Protein AF-A0A381ZYX6-F1 (afdb_monomer)

Mean predicted aligned error: 3.46 Å

InterPro domains:
  IPR002195 Dihydroorotase, conserved site [PS00482] (9-17)
  IPR002195 Dihydroorotase, conserved site [PS00483] (242-253)
  IPR004721 Dihydroorotase homodimeric type [PTHR43137] (2-274)
  IPR032466 Metal-dependent hydrolase [SSF51556] (2-274)

Structure (mmCIF, N/CA/C/O backbone):
data_AF-A0A381ZYX6-F1
#
_entry.id   AF-A0A381ZYX6-F1
#
loop_
_atom_site.group_PDB
_atom_site.id
_atom_site.type_symbol
_atom_site.label_atom_id
_atom_site.label_alt_id
_atom_site.label_comp_id
_atom_site.label_asym_id
_atom_site.label_entity_id
_atom_site.label_seq_id
_atom_site.pdbx_PDB_ins_code
_atom_site.Cartn_x
_atom_site.Cartn_y
_atom_site.Cartn_z
_atom_site.occupancy
_atom_site.B_iso_or_equiv
_atom_site.auth_seq_id
_atom_site.auth_comp_id
_atom_site.auth_asym_id
_atom_site.auth_atom_id
_atom_site.pdbx_PDB_model_num
ATOM 1 N N . MET A 1 1 ? -11.573 16.124 -24.862 1.00 84.81 1 MET A N 1
ATOM 2 C CA . MET A 1 1 ? -11.512 16.522 -23.442 1.00 84.81 1 MET A CA 1
ATOM 3 C C . MET A 1 1 ? -12.181 15.409 -22.657 1.00 84.81 1 MET A C 1
ATOM 5 O O . MET A 1 1 ? -13.267 15.014 -23.062 1.00 84.81 1 MET A O 1
ATOM 9 N N . ILE A 1 2 ? -11.508 14.836 -21.658 1.00 91.31 2 ILE A N 1
ATOM 10 C CA . ILE A 1 2 ? -12.078 13.796 -20.789 1.00 91.31 2 ILE A CA 1
ATOM 11 C C . ILE A 1 2 ? -12.458 14.479 -19.476 1.00 91.31 2 ILE A C 1
ATOM 13 O O . ILE A 1 2 ? -11.623 15.158 -18.885 1.00 91.31 2 ILE A O 1
ATOM 17 N N . GLU A 1 3 ? -13.703 14.308 -19.044 1.00 94.31 3 GLU A N 1
ATOM 18 C CA . GLU A 1 3 ? -14.183 14.763 -17.740 1.00 94.31 3 GLU A CA 1
ATOM 19 C C . GLU A 1 3 ? -14.348 13.551 -16.823 1.00 94.31 3 GLU A C 1
ATOM 21 O O . GLU A 1 3 ? -14.937 12.542 -17.214 1.00 94.31 3 GLU A O 1
ATOM 26 N N . ILE A 1 4 ? -13.813 13.645 -15.606 1.00 94.38 4 ILE A N 1
ATOM 27 C CA . ILE A 1 4 ? -13.911 12.602 -14.584 1.00 94.38 4 ILE A CA 1
ATOM 28 C C . ILE A 1 4 ? -14.378 13.207 -13.264 1.00 94.38 4 ILE A C 1
ATOM 30 O O . ILE A 1 4 ? -14.140 14.382 -12.980 1.00 94.38 4 ILE A O 1
ATOM 34 N N . ILE A 1 5 ? -15.021 12.382 -12.439 1.00 94.75 5 ILE A N 1
ATOM 35 C CA . ILE A 1 5 ? -15.266 12.719 -11.035 1.00 94.75 5 ILE A CA 1
ATOM 36 C C . ILE A 1 5 ? -13.911 12.942 -10.357 1.00 94.75 5 ILE A C 1
ATOM 38 O O . ILE A 1 5 ? -12.948 12.237 -10.665 1.00 94.75 5 ILE A O 1
ATOM 42 N N . GLN A 1 6 ? -13.841 13.915 -9.442 1.00 94.50 6 GLN A N 1
ATOM 43 C CA . GLN A 1 6 ? -12.618 14.194 -8.697 1.00 94.50 6 GLN A CA 1
ATOM 44 C C . GLN A 1 6 ? -12.082 12.900 -8.052 1.00 94.50 6 GLN A C 1
ATOM 46 O O . GLN A 1 6 ? -12.826 12.249 -7.312 1.00 94.50 6 GLN A O 1
ATOM 51 N N . PRO A 1 7 ? -10.830 12.507 -8.342 1.00 95.69 7 PRO A N 1
ATOM 52 C CA . PRO A 1 7 ? -10.285 11.238 -7.887 1.00 95.69 7 PRO A CA 1
ATOM 53 C C . PRO A 1 7 ? -9.906 11.269 -6.404 1.00 95.69 7 PRO A C 1
ATOM 55 O O . PRO A 1 7 ? -9.818 12.320 -5.765 1.00 95.69 7 PRO A O 1
ATOM 58 N N . ASP A 1 8 ? -9.628 10.084 -5.879 1.00 97.62 8 ASP A N 1
ATOM 59 C CA . ASP A 1 8 ? -8.923 9.863 -4.624 1.00 97.62 8 ASP A CA 1
ATOM 60 C C . ASP A 1 8 ? -7.690 9.008 -4.916 1.00 97.62 8 ASP A C 1
ATOM 62 O O . ASP A 1 8 ? -7.720 8.191 -5.839 1.00 97.62 8 ASP A O 1
ATOM 66 N N . ASP A 1 9 ? -6.644 9.147 -4.103 1.00 97.94 9 ASP A N 1
ATOM 67 C CA . ASP A 1 9 ? -5.447 8.307 -4.198 1.00 97.94 9 ASP A CA 1
ATOM 68 C C . ASP A 1 9 ? -5.317 7.390 -2.984 1.00 97.94 9 ASP A C 1
ATOM 70 O O . ASP A 1 9 ? -5.020 7.822 -1.866 1.00 97.94 9 ASP A O 1
ATOM 74 N N . TRP A 1 10 ? -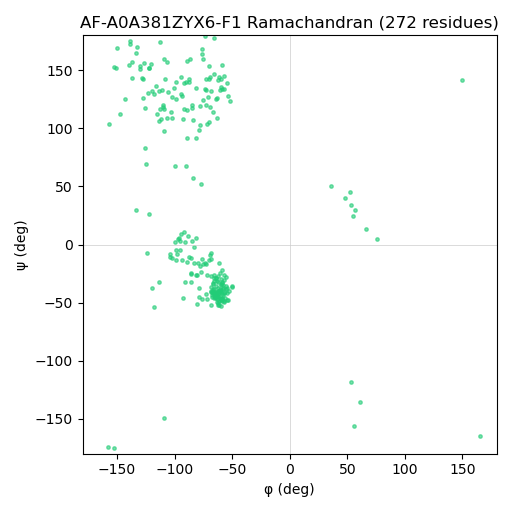5.550 6.099 -3.196 1.00 98.62 10 TRP A N 1
ATOM 75 C CA . TRP A 1 10 ? -5.630 5.124 -2.116 1.00 98.62 10 TRP A CA 1
ATOM 76 C C . TRP A 1 10 ? -4.255 4.632 -1.626 1.00 98.62 10 TRP A C 1
ATOM 78 O O . TRP A 1 10 ? -4.216 3.772 -0.750 1.00 98.62 10 TRP A O 1
ATOM 88 N N . HIS A 1 11 ? -3.136 5.187 -2.122 1.00 98.81 11 HIS A N 1
ATOM 89 C CA . HIS A 1 11 ? -1.793 4.867 -1.621 1.00 98.81 11 HIS A CA 1
ATOM 90 C C . HIS A 1 11 ? -0.770 5.977 -1.905 1.00 98.81 11 HIS A C 1
ATOM 92 O O . HIS A 1 11 ? -0.251 6.058 -3.015 1.00 98.81 11 HIS A O 1
ATOM 98 N N . ILE A 1 12 ? -0.398 6.784 -0.903 1.00 98.31 12 ILE A N 1
ATOM 99 C CA . ILE A 1 12 ? 0.666 7.798 -1.052 1.00 98.31 12 ILE A CA 1
ATOM 100 C C . ILE A 1 12 ? 1.620 7.860 0.140 1.00 98.31 12 ILE A C 1
ATOM 102 O O . ILE A 1 12 ? 1.244 7.564 1.276 1.00 98.31 12 ILE A O 1
ATOM 106 N N . HIS A 1 13 ? 2.832 8.366 -0.093 1.00 98.44 13 HIS A N 1
ATOM 107 C CA . HIS A 1 13 ? 3.787 8.712 0.957 1.00 98.44 13 HIS A CA 1
ATOM 108 C C . HIS A 1 13 ? 4.061 10.217 0.971 1.00 98.44 13 HIS A C 1
ATOM 110 O O . HIS A 1 13 ? 4.714 10.757 0.081 1.00 98.44 13 HIS A O 1
ATOM 116 N N . LEU A 1 14 ? 3.621 10.903 2.028 1.00 97.12 14 LEU A N 1
ATOM 117 C CA . LEU A 1 14 ? 3.841 12.346 2.166 1.00 97.12 14 LEU A CA 1
ATOM 118 C C . LEU A 1 14 ? 5.104 12.718 2.958 1.00 97.12 14 LEU A C 1
ATOM 120 O O . LEU A 1 14 ? 5.536 13.865 2.897 1.00 97.12 14 LEU A O 1
ATOM 124 N N . ARG A 1 15 ? 5.734 11.766 3.663 1.00 97.38 15 ARG A N 1
ATOM 125 C CA . ARG A 1 15 ? 6.924 12.005 4.510 1.00 97.38 15 ARG A CA 1
ATOM 126 C C . ARG A 1 15 ? 6.661 13.094 5.570 1.00 97.38 15 ARG A C 1
ATOM 128 O O . ARG A 1 15 ? 5.520 13.306 5.974 1.00 97.38 15 ARG A O 1
ATOM 135 N N . GLN A 1 16 ? 7.707 13.755 6.065 1.00 96.06 16 GLN A N 1
ATOM 136 C CA . GLN A 1 16 ? 7.640 14.801 7.093 1.00 96.06 16 GLN A CA 1
ATOM 137 C C . GLN A 1 16 ? 8.467 16.032 6.691 1.00 96.06 16 GLN A C 1
ATOM 139 O O . GLN A 1 16 ? 9.227 16.000 5.720 1.00 96.06 16 GLN A O 1
ATOM 144 N N . GLY A 1 17 ? 8.310 17.126 7.443 1.00 95.62 17 GLY A N 1
ATOM 145 C CA . GLY A 1 17 ? 9.128 18.333 7.306 1.00 95.62 17 GLY A CA 1
ATOM 146 C C . GLY A 1 17 ? 9.023 18.998 5.931 1.00 95.62 17 GLY A C 1
ATOM 147 O O . GLY A 1 17 ? 7.934 19.160 5.381 1.00 95.62 17 GLY A O 1
ATOM 148 N N . GLU A 1 18 ? 10.165 19.394 5.370 1.00 94.25 18 GLU A N 1
ATOM 149 C CA . GLU A 1 18 ? 10.222 20.103 4.083 1.00 94.25 18 GLU A CA 1
ATOM 150 C C . GLU A 1 18 ? 9.761 19.245 2.895 1.00 94.25 18 GLU A C 1
ATOM 152 O O . GLU A 1 18 ? 9.152 19.769 1.958 1.00 94.25 18 GLU A O 1
ATOM 157 N N . ILE A 1 19 ? 9.971 17.920 2.948 1.00 96.25 19 ILE A N 1
ATOM 158 C CA . ILE A 1 19 ? 9.434 17.020 1.919 1.00 96.25 19 ILE A CA 1
ATOM 159 C C . ILE A 1 19 ? 7.908 17.081 1.950 1.00 96.25 19 ILE A C 1
ATOM 161 O O . ILE A 1 19 ? 7.308 17.338 0.911 1.00 96.25 19 ILE A O 1
ATOM 165 N N . LEU A 1 20 ? 7.289 16.940 3.130 1.00 96.56 20 LEU A N 1
ATOM 166 C CA . LEU A 1 20 ? 5.833 17.028 3.292 1.00 96.56 20 LEU A CA 1
ATOM 167 C C . LEU A 1 20 ? 5.273 18.325 2.704 1.00 96.56 20 LEU A C 1
ATOM 169 O O . LEU A 1 20 ? 4.325 18.271 1.924 1.00 96.56 20 LEU A O 1
ATOM 173 N N . LYS A 1 21 ? 5.878 19.479 3.012 1.00 93.69 21 LYS A N 1
ATOM 174 C CA . LYS A 1 21 ? 5.441 20.783 2.476 1.00 93.69 21 LYS A CA 1
ATOM 175 C C . LYS A 1 21 ? 5.452 20.837 0.948 1.00 93.69 21 LYS A C 1
ATOM 177 O O . LYS A 1 21 ? 4.585 21.473 0.360 1.00 93.69 21 LYS A O 1
ATOM 182 N N . THR A 1 22 ? 6.411 20.162 0.320 1.00 92.62 22 THR A N 1
ATOM 183 C CA . THR A 1 22 ? 6.561 20.142 -1.139 1.00 92.62 22 THR A CA 1
ATOM 184 C C . THR A 1 22 ? 5.596 19.148 -1.790 1.00 92.62 22 THR A C 1
ATOM 186 O O . THR A 1 22 ? 4.864 19.485 -2.716 1.00 92.62 22 THR A O 1
ATOM 189 N N . VAL A 1 23 ? 5.566 17.905 -1.309 1.00 94.12 23 VAL A N 1
ATOM 190 C CA . VAL A 1 23 ? 4.903 16.788 -2.010 1.00 94.12 23 VAL A CA 1
ATOM 191 C C . VAL A 1 23 ? 3.392 16.747 -1.783 1.00 94.12 23 VAL A C 1
ATOM 193 O O . VAL A 1 23 ? 2.642 16.272 -2.640 1.00 94.12 23 VAL A O 1
ATOM 196 N N . SER A 1 24 ? 2.934 17.288 -0.653 1.00 93.12 24 SER A N 1
ATOM 197 C CA . SER A 1 24 ? 1.513 17.430 -0.314 1.00 93.12 24 SER A CA 1
ATOM 198 C C . SER A 1 24 ? 0.742 18.226 -1.366 1.00 93.12 24 SER A C 1
ATOM 200 O O . SER A 1 24 ? -0.336 17.797 -1.774 1.00 93.12 24 SER A O 1
ATOM 202 N N . GLN A 1 25 ? 1.328 19.315 -1.876 1.00 91.31 25 GLN A N 1
ATOM 203 C CA . GLN A 1 25 ? 0.709 20.201 -2.865 1.00 91.31 25 GLN A CA 1
ATOM 204 C C . GLN A 1 25 ? 0.365 19.471 -4.165 1.00 91.31 25 GLN A C 1
ATOM 206 O O . GLN A 1 25 ? -0.708 19.681 -4.729 1.00 91.31 25 GLN A O 1
ATOM 211 N N . HIS A 1 26 ? 1.242 18.570 -4.616 1.00 93.50 26 HIS A N 1
ATOM 212 C CA . HIS A 1 26 ? 1.006 17.772 -5.818 1.00 93.50 26 HIS A CA 1
ATOM 213 C C . HIS A 1 26 ? -0.159 16.796 -5.636 1.00 93.50 26 HIS A C 1
ATOM 215 O O . HIS A 1 26 ? -0.983 16.653 -6.534 1.00 93.50 26 HIS A O 1
ATOM 221 N N . SER A 1 27 ? -0.267 16.177 -4.458 1.00 92.06 27 SER A N 1
ATOM 222 C CA . SER A 1 27 ? -1.340 15.220 -4.166 1.00 92.06 27 SER A CA 1
ATOM 223 C C . SER A 1 27 ? -2.693 15.916 -3.974 1.00 92.06 27 SER A C 1
ATOM 225 O O . SER A 1 27 ? -3.696 15.465 -4.527 1.00 92.06 27 SER A O 1
ATOM 227 N N . SER A 1 28 ? -2.732 17.043 -3.253 1.00 91.19 28 SER A N 1
ATOM 228 C CA . SER A 1 28 ? -3.970 17.789 -2.971 1.00 91.19 28 SER A CA 1
ATOM 229 C C . SER A 1 28 ? -4.494 18.619 -4.142 1.00 91.19 28 SER A C 1
ATOM 231 O O . SER A 1 28 ? -5.611 19.129 -4.076 1.00 91.19 28 SER A O 1
ATOM 233 N N . ARG A 1 29 ? -3.687 18.813 -5.196 1.00 90.00 29 ARG A N 1
ATOM 234 C CA . ARG A 1 29 ? -4.086 19.554 -6.405 1.00 90.00 29 ARG A CA 1
ATOM 235 C C . ARG A 1 29 ? -5.277 18.901 -7.105 1.00 90.00 29 ARG A C 1
ATOM 237 O O . ARG A 1 29 ? -6.121 19.602 -7.650 1.00 90.00 29 ARG A O 1
ATOM 244 N N . ILE A 1 30 ? -5.297 17.571 -7.123 1.00 89.31 30 ILE A N 1
ATOM 245 C CA . ILE A 1 30 ? -6.216 16.763 -7.934 1.00 89.31 30 ILE A CA 1
ATOM 246 C C . ILE A 1 30 ? -7.105 15.859 -7.081 1.00 89.31 30 ILE A C 1
ATOM 248 O O . ILE A 1 30 ? -8.285 15.714 -7.388 1.00 89.31 30 ILE A O 1
ATOM 252 N N . ASN A 1 31 ? -6.575 15.292 -5.994 1.00 93.69 31 ASN A N 1
ATOM 253 C CA . ASN A 1 31 ? -7.297 14.304 -5.205 1.00 93.69 31 ASN A CA 1
ATOM 254 C C . ASN A 1 31 ? -8.163 14.968 -4.135 1.00 93.69 31 ASN A C 1
ATOM 256 O O . ASN A 1 31 ? -7.744 15.937 -3.498 1.00 93.69 31 ASN A O 1
ATOM 260 N N . ASN A 1 32 ? -9.348 14.411 -3.896 1.00 95.12 32 ASN A N 1
ATOM 261 C CA . ASN A 1 32 ? -10.196 14.798 -2.774 1.00 95.12 32 ASN A CA 1
ATOM 262 C C . ASN A 1 32 ? -9.702 14.159 -1.463 1.00 95.12 32 ASN A C 1
ATOM 264 O O . ASN A 1 32 ? -9.570 14.829 -0.436 1.00 95.12 32 ASN A O 1
ATOM 268 N N . ARG A 1 33 ? -9.381 12.863 -1.497 1.00 97.00 33 ARG A N 1
ATOM 269 C CA . ARG A 1 33 ? -8.877 12.098 -0.350 1.00 97.00 33 ARG A CA 1
ATOM 270 C C . ARG A 1 33 ? -7.622 11.338 -0.734 1.00 97.00 33 ARG A C 1
ATOM 272 O O . ARG A 1 33 ? -7.477 10.898 -1.875 1.00 97.00 33 ARG A O 1
ATOM 279 N N . CYS A 1 34 ? -6.752 11.117 0.246 1.00 97.38 34 CYS A N 1
ATOM 280 C CA . CYS A 1 34 ? -5.654 10.172 0.083 1.00 97.38 34 CYS A CA 1
ATOM 281 C C . CYS A 1 34 ? -5.451 9.296 1.313 1.00 97.38 34 CYS A C 1
ATOM 283 O O . CYS A 1 34 ? -5.536 9.795 2.437 1.00 97.38 34 CYS A O 1
ATOM 285 N N . ILE A 1 35 ? -5.099 8.025 1.105 1.00 98.62 35 ILE A N 1
ATOM 286 C CA . ILE A 1 35 ? -4.545 7.184 2.174 1.00 98.62 35 ILE A CA 1
ATOM 287 C C . ILE A 1 35 ? -3.043 7.453 2.262 1.00 98.62 35 ILE A C 1
ATOM 289 O O . ILE A 1 35 ? -2.257 7.041 1.409 1.00 98.62 35 ILE A O 1
ATOM 293 N N . VAL A 1 36 ? -2.655 8.162 3.317 1.00 98.44 36 VAL A N 1
ATOM 294 C CA . VAL A 1 36 ? -1.280 8.544 3.621 1.00 98.44 36 VAL A CA 1
ATOM 295 C C . VAL A 1 36 ? -0.633 7.449 4.457 1.00 98.44 36 VAL A C 1
ATOM 297 O O . VAL A 1 36 ? -1.050 7.176 5.584 1.00 98.44 36 VAL A O 1
ATOM 300 N N . MET A 1 37 ? 0.391 6.818 3.895 1.00 98.50 37 MET A N 1
ATOM 301 C CA . MET A 1 37 ? 1.033 5.656 4.491 1.00 98.50 37 MET A CA 1
ATOM 302 C C . MET A 1 37 ? 1.823 5.999 5.769 1.00 98.50 37 MET A C 1
ATOM 304 O O . MET A 1 37 ? 2.444 7.062 5.843 1.00 98.50 37 MET A O 1
ATOM 308 N N . PRO A 1 38 ? 1.830 5.104 6.779 1.00 98.06 38 PRO A N 1
ATOM 309 C CA . PRO A 1 38 ? 2.255 5.431 8.141 1.00 98.06 38 PRO A CA 1
ATOM 310 C C . PRO A 1 38 ? 3.732 5.120 8.443 1.00 98.06 38 PRO A C 1
ATOM 312 O O . PRO A 1 38 ? 4.146 5.176 9.600 1.00 98.06 38 PRO A O 1
ATOM 315 N N . ASN A 1 39 ? 4.532 4.761 7.436 1.00 96.25 39 ASN A N 1
ATOM 316 C CA . ASN A 1 39 ? 5.950 4.391 7.553 1.00 96.25 39 ASN A CA 1
ATOM 317 C C . ASN A 1 39 ? 6.877 5.621 7.553 1.00 96.25 39 ASN A C 1
ATOM 319 O O . ASN A 1 39 ? 7.754 5.782 6.700 1.00 96.25 39 ASN A O 1
ATOM 323 N N . LEU A 1 40 ? 6.644 6.519 8.506 1.00 96.06 40 LEU A N 1
ATOM 324 C CA . LEU A 1 40 ? 7.559 7.616 8.816 1.00 96.06 40 LEU A CA 1
ATOM 325 C C . LEU A 1 40 ? 8.795 7.080 9.559 1.00 96.06 40 LEU A C 1
ATOM 327 O O . LEU A 1 40 ? 8.897 5.878 9.792 1.00 96.06 40 LEU A O 1
ATOM 331 N N . ASP A 1 41 ? 9.748 7.944 9.911 1.00 90.81 41 ASP A N 1
ATOM 332 C CA . ASP A 1 41 ? 10.937 7.517 10.673 1.00 90.81 41 ASP A CA 1
ATOM 333 C C . ASP A 1 41 ? 10.542 6.962 12.050 1.00 90.81 41 ASP A C 1
ATOM 335 O O . ASP A 1 41 ? 11.082 5.959 12.509 1.00 90.81 41 ASP A O 1
ATOM 339 N N . ILE A 1 42 ? 9.526 7.576 12.665 1.00 93.31 42 ILE A N 1
ATOM 340 C CA . ILE A 1 42 ? 8.762 6.983 13.762 1.00 93.31 42 ILE A CA 1
ATOM 341 C C . ILE A 1 42 ? 7.442 6.485 13.163 1.00 93.31 42 ILE A C 1
ATOM 343 O O . ILE A 1 42 ? 6.610 7.319 12.788 1.00 93.31 42 ILE A O 1
ATOM 347 N N . PRO A 1 43 ? 7.226 5.164 13.041 1.00 95.88 43 PRO A N 1
ATOM 348 C CA . PRO A 1 43 ? 6.008 4.636 12.442 1.00 95.88 43 PRO A CA 1
ATOM 349 C C . PRO A 1 43 ? 4.772 5.055 13.244 1.00 95.88 43 PRO A C 1
ATOM 351 O O . PRO A 1 43 ? 4.795 5.116 14.475 1.00 95.88 43 PRO A O 1
ATOM 354 N N . ILE A 1 44 ? 3.667 5.325 12.550 1.00 98.38 44 ILE A N 1
ATOM 355 C CA . ILE A 1 44 ? 2.425 5.767 13.196 1.00 98.38 44 ILE A CA 1
ATOM 356 C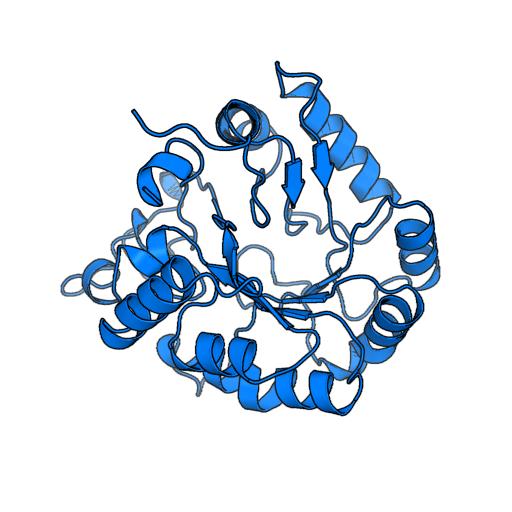 C . ILE A 1 44 ? 1.680 4.557 13.751 1.00 98.38 44 ILE A C 1
ATOM 358 O O . ILE A 1 44 ? 0.869 3.937 13.063 1.00 98.38 44 ILE A O 1
ATOM 362 N N . THR A 1 45 ? 1.954 4.233 15.009 1.00 98.19 45 THR A N 1
ATOM 363 C CA . THR A 1 45 ? 1.386 3.071 15.708 1.00 98.19 45 THR A CA 1
ATOM 364 C C . THR A 1 45 ? 0.276 3.433 16.695 1.00 98.19 45 THR A C 1
ATOM 366 O O . THR A 1 45 ? -0.426 2.538 17.151 1.00 98.19 45 THR A O 1
ATOM 369 N N . THR A 1 46 ? 0.073 4.720 17.009 1.00 98.62 46 THR A N 1
ATOM 370 C CA . THR A 1 46 ? -0.944 5.170 17.977 1.00 98.62 46 THR A CA 1
ATOM 371 C C . THR A 1 46 ? -1.880 6.236 17.421 1.00 98.62 46 THR A C 1
ATOM 373 O O . THR A 1 46 ? -1.523 6.990 16.505 1.00 98.62 46 THR A O 1
ATOM 376 N N . GLY A 1 47 ? -3.077 6.339 18.002 1.00 98.56 47 GLY A N 1
ATOM 377 C CA . GLY A 1 47 ? -4.050 7.371 17.636 1.00 98.56 47 GLY A CA 1
ATOM 378 C C . GLY A 1 47 ? -3.532 8.798 17.848 1.00 98.56 47 GLY A C 1
ATOM 379 O O . GLY A 1 47 ? -3.837 9.702 17.065 1.00 98.56 47 GLY A O 1
ATOM 380 N N . GLU A 1 48 ? -2.702 9.009 18.872 1.00 98.50 48 GLU A N 1
ATOM 381 C CA . GLU A 1 48 ? -2.052 10.297 19.130 1.00 98.50 48 GLU A CA 1
ATOM 382 C C . GLU A 1 48 ? -1.117 10.699 17.981 1.00 98.50 48 GLU A C 1
ATOM 384 O O . GLU A 1 48 ? -1.275 11.786 17.419 1.00 98.50 48 GLU A O 1
ATOM 389 N N . LEU A 1 49 ? -0.203 9.806 17.577 1.00 98.56 49 LEU A N 1
ATOM 390 C CA . LEU A 1 49 ? 0.723 10.050 16.466 1.00 98.56 49 LEU A CA 1
ATOM 391 C C . LEU A 1 49 ? -0.032 10.317 15.159 1.00 98.56 49 LEU A C 1
ATOM 393 O O . LEU A 1 49 ? 0.335 11.209 14.392 1.00 98.56 49 LEU A O 1
ATOM 397 N N . ALA A 1 50 ? -1.126 9.591 14.919 1.00 98.56 50 ALA A N 1
ATOM 398 C CA . ALA A 1 50 ? -1.959 9.792 13.740 1.00 98.56 50 ALA A CA 1
ATOM 399 C C . ALA A 1 50 ? -2.591 11.190 13.720 1.00 98.56 50 ALA A C 1
ATOM 401 O O . ALA A 1 50 ? -2.562 11.865 12.691 1.00 98.56 50 ALA A O 1
ATOM 402 N N . ASN A 1 51 ? -3.131 11.658 14.847 1.00 98.25 51 ASN A N 1
ATOM 403 C CA . ASN A 1 51 ? -3.723 12.993 14.945 1.00 98.25 51 ASN A CA 1
ATOM 404 C C . ASN A 1 51 ? -2.678 14.103 14.803 1.00 98.25 51 ASN A C 1
ATOM 406 O O . ASN A 1 51 ? -2.926 15.082 14.095 1.00 98.25 51 ASN A O 1
ATOM 410 N N . GLN A 1 52 ? -1.506 13.938 15.420 1.00 98.00 52 GLN A N 1
ATOM 411 C CA . GLN A 1 52 ? -0.383 14.858 15.238 1.00 98.00 52 GLN A CA 1
ATOM 412 C C . GLN A 1 52 ? -0.008 14.952 13.755 1.00 98.00 52 GLN A C 1
ATOM 414 O O . GLN A 1 52 ? 0.047 16.053 13.205 1.00 98.00 52 GLN A O 1
ATOM 419 N N . TYR A 1 53 ? 0.140 13.814 13.071 1.00 97.81 53 TYR A N 1
ATOM 420 C CA . TYR A 1 53 ? 0.487 13.814 11.654 1.00 97.81 53 TYR A CA 1
ATOM 421 C C . TYR A 1 53 ? -0.618 14.413 10.775 1.00 97.81 53 TYR A C 1
ATOM 423 O O . TYR A 1 53 ? -0.317 15.259 9.937 1.00 97.81 53 TYR A O 1
ATOM 431 N N . LYS A 1 54 ? -1.904 14.093 11.003 1.00 96.19 54 LYS A N 1
ATOM 432 C CA . LYS A 1 54 ? -3.028 14.751 10.295 1.00 96.19 54 LYS A CA 1
ATOM 433 C C . LYS A 1 54 ? -2.974 16.270 10.437 1.00 96.19 54 LYS A C 1
ATOM 435 O O . LYS A 1 54 ? -3.232 16.974 9.462 1.00 96.19 54 LYS A O 1
ATOM 440 N N . ASN A 1 55 ? -2.651 16.776 11.626 1.00 94.88 55 ASN A N 1
ATOM 441 C CA . ASN A 1 55 ? -2.546 18.212 11.872 1.00 94.88 55 ASN A CA 1
ATOM 442 C C . ASN A 1 55 ? -1.362 18.837 11.128 1.00 94.88 55 ASN A C 1
ATOM 444 O O . ASN A 1 55 ? -1.527 19.908 10.550 1.00 94.88 55 ASN A O 1
ATOM 448 N N . GLU A 1 56 ? -0.205 18.175 11.085 1.00 95.56 56 GLU A N 1
ATOM 449 C CA . GLU A 1 56 ? 0.939 18.644 10.293 1.00 95.56 56 GLU A CA 1
ATOM 450 C C . GLU A 1 56 ? 0.629 18.657 8.797 1.00 95.56 56 GLU A C 1
ATOM 452 O O . GLU A 1 56 ? 0.860 19.661 8.129 1.00 95.56 56 GLU A O 1
ATOM 457 N N . ILE A 1 57 ? 0.025 17.587 8.280 1.00 95.06 57 ILE A N 1
ATOM 458 C CA . ILE A 1 57 ? -0.371 17.496 6.876 1.00 95.06 57 ILE A CA 1
ATOM 459 C C . ILE A 1 57 ? -1.353 18.631 6.527 1.00 95.06 57 ILE A C 1
ATOM 461 O O . ILE A 1 57 ? -1.137 19.357 5.556 1.00 95.06 57 ILE A O 1
ATOM 465 N N . LYS A 1 58 ? -2.375 18.879 7.359 1.00 91.19 58 LYS A N 1
ATOM 466 C CA . LYS A 1 58 ? -3.355 19.963 7.148 1.00 91.19 58 LYS A CA 1
ATOM 467 C C . LYS A 1 58 ? -2.732 21.357 7.043 1.00 91.19 58 LYS A C 1
ATOM 469 O O . LYS A 1 58 ? -3.261 22.184 6.311 1.00 91.19 58 LYS A O 1
ATOM 474 N N . LYS A 1 59 ? -1.609 21.618 7.719 1.00 92.50 59 LYS A N 1
ATOM 475 C CA . LYS A 1 59 ? -0.896 22.907 7.635 1.00 92.50 59 LYS A CA 1
ATOM 476 C C . LYS A 1 59 ? -0.222 23.138 6.278 1.00 92.50 59 LYS A C 1
ATOM 478 O O . LYS A 1 59 ? 0.220 24.252 6.015 1.00 92.50 59 LYS A O 1
ATOM 483 N N . THR A 1 60 ? -0.097 22.105 5.443 1.00 91.25 60 THR A N 1
ATOM 484 C CA . THR A 1 60 ? 0.650 22.174 4.176 1.00 91.25 60 THR A CA 1
ATOM 485 C C . THR A 1 60 ? -0.213 22.398 2.939 1.00 91.25 60 THR A C 1
ATOM 487 O O . THR A 1 60 ? 0.320 22.757 1.889 1.00 91.25 60 THR A O 1
ATOM 490 N N . PHE A 1 61 ? -1.536 22.251 3.044 1.00 82.00 61 PHE A N 1
ATOM 491 C CA . PHE A 1 61 ? -2.427 22.413 1.898 1.00 82.00 61 PHE A CA 1
ATOM 492 C C . PHE A 1 61 ? -3.004 23.815 1.802 1.00 82.00 61 PHE A C 1
ATOM 494 O O . PHE A 1 61 ? -3.375 24.432 2.794 1.00 82.00 61 PHE A O 1
ATOM 501 N N . GLN A 1 62 ? -3.164 24.272 0.566 1.00 70.38 62 GLN A N 1
ATOM 502 C CA . GLN A 1 62 ? -3.954 25.462 0.253 1.00 70.38 62 GLN A CA 1
ATOM 503 C C . GLN A 1 62 ? -5.445 25.126 0.095 1.00 70.38 62 GLN A C 1
ATOM 505 O O . GLN A 1 62 ? -6.301 25.984 0.293 1.00 70.38 62 GLN A O 1
ATOM 510 N N . ASN A 1 63 ? -5.760 23.872 -0.257 1.00 71.12 63 ASN A N 1
ATOM 511 C CA . ASN A 1 63 ? -7.127 23.402 -0.426 1.00 71.12 63 ASN A CA 1
ATOM 512 C C . ASN A 1 63 ? -7.661 22.780 0.874 1.00 71.12 63 ASN A C 1
ATOM 514 O O . ASN A 1 63 ? -7.295 21.663 1.238 1.00 71.12 63 ASN A O 1
ATOM 518 N N . ASN A 1 64 ? -8.576 23.488 1.536 1.00 70.94 64 ASN A N 1
ATOM 519 C CA . ASN A 1 64 ? -9.184 23.054 2.796 1.00 70.94 64 ASN A CA 1
ATOM 520 C C . ASN A 1 64 ? -10.121 21.838 2.660 1.00 70.94 64 ASN A C 1
ATOM 522 O O . ASN A 1 64 ? -10.554 21.310 3.683 1.00 70.94 64 ASN A O 1
ATOM 526 N N . SER A 1 65 ? -10.453 21.390 1.440 1.00 80.38 65 SER A N 1
ATOM 527 C CA . SER A 1 65 ? -11.311 20.214 1.231 1.00 80.38 65 SER A CA 1
ATOM 528 C C . SER A 1 65 ? -10.556 18.882 1.244 1.00 80.38 65 SER A C 1
ATOM 530 O O . SER A 1 65 ? -11.199 17.839 1.296 1.00 80.38 65 SER A O 1
ATOM 532 N N . PHE A 1 66 ? -9.219 18.893 1.192 1.00 89.38 66 PHE A N 1
ATOM 533 C CA . PHE A 1 66 ? -8.419 17.669 1.134 1.00 89.38 66 PHE A CA 1
ATOM 534 C C . PHE A 1 66 ? -8.495 16.863 2.440 1.00 89.38 66 PHE A C 1
ATOM 536 O O . PHE A 1 66 ? -8.269 17.399 3.530 1.00 89.38 66 PHE A O 1
ATOM 543 N N . ILE A 1 67 ? -8.743 15.554 2.338 1.00 94.12 67 ILE A N 1
ATOM 544 C CA . ILE A 1 67 ? -8.886 14.667 3.502 1.00 94.12 67 ILE A CA 1
ATOM 545 C C . ILE A 1 67 ? -7.737 13.642 3.552 1.00 94.12 67 ILE A C 1
ATOM 547 O O . ILE A 1 67 ? -7.753 12.664 2.797 1.00 94.12 67 ILE A O 1
ATOM 551 N N . PRO A 1 68 ? -6.764 13.796 4.476 1.00 95.88 68 PRO A N 1
ATOM 552 C CA . PRO A 1 68 ? -5.766 12.767 4.740 1.00 95.88 68 PRO A CA 1
ATOM 553 C C . PRO A 1 68 ? -6.359 11.644 5.602 1.00 95.88 68 PRO A C 1
ATOM 555 O O . PRO A 1 68 ? -6.763 11.849 6.753 1.00 95.88 68 PRO A O 1
ATOM 558 N N . LEU A 1 69 ? -6.371 10.436 5.051 1.00 98.25 69 LEU A N 1
ATOM 559 C CA . LEU A 1 69 ? -6.743 9.196 5.723 1.00 98.25 69 LEU A CA 1
ATOM 560 C C . LEU A 1 69 ? -5.465 8.459 6.122 1.00 98.25 69 LEU A C 1
ATOM 562 O O . LEU A 1 69 ? -4.544 8.364 5.323 1.00 98.25 69 LEU A O 1
ATOM 566 N N . ILE A 1 70 ? -5.380 7.948 7.348 1.00 98.56 70 ILE A N 1
ATOM 567 C CA . ILE A 1 70 ? -4.154 7.314 7.854 1.00 98.56 70 ILE A CA 1
ATOM 568 C C . ILE A 1 70 ? -4.513 5.930 8.395 1.00 98.56 70 ILE A C 1
ATOM 570 O O . ILE A 1 70 ? -5.420 5.838 9.226 1.00 98.56 70 ILE A O 1
ATOM 574 N N . PRO A 1 71 ? -3.859 4.851 7.945 1.00 98.75 71 PRO A N 1
ATOM 575 C CA . PRO A 1 71 ? -3.947 3.546 8.582 1.00 98.75 71 PRO A CA 1
ATOM 576 C C . PRO A 1 71 ? -2.909 3.434 9.711 1.00 98.75 71 PRO A C 1
ATOM 578 O O . PRO A 1 71 ? -1.910 4.150 9.728 1.00 98.75 71 PRO A O 1
ATOM 581 N N . CYS A 1 72 ? -3.115 2.515 10.646 1.00 98.75 72 CYS A N 1
ATOM 582 C CA . CYS A 1 72 ? -2.118 2.202 11.669 1.00 98.75 72 CYS A CA 1
ATOM 583 C C . CYS A 1 72 ? -0.956 1.411 11.053 1.00 98.75 72 CYS A C 1
ATOM 585 O O . CYS A 1 72 ? -1.201 0.449 10.326 1.00 98.75 72 CYS A O 1
ATOM 587 N N . TYR A 1 73 ? 0.293 1.767 11.347 1.00 98.44 73 TYR A N 1
ATOM 588 C CA . TYR A 1 73 ? 1.440 0.910 11.050 1.00 98.44 73 TYR A CA 1
ATOM 589 C C . TYR A 1 73 ? 1.394 -0.313 11.976 1.00 98.44 73 TYR A C 1
ATOM 591 O O . TYR A 1 73 ? 1.484 -0.169 13.196 1.00 98.44 73 TYR A O 1
ATOM 599 N N . LEU A 1 74 ? 1.271 -1.517 11.417 1.00 97.81 74 LEU A N 1
ATOM 600 C CA . LEU A 1 74 ? 1.186 -2.737 12.221 1.00 97.81 74 LEU A CA 1
ATOM 601 C C . LEU A 1 74 ? 2.570 -3.223 12.665 1.00 97.81 74 LEU A C 1
ATOM 603 O O . LEU A 1 74 ? 3.493 -3.313 11.857 1.00 97.81 74 LEU A O 1
ATOM 607 N N . THR A 1 75 ? 2.687 -3.583 13.942 1.00 95.12 75 THR A N 1
ATOM 608 C CA . THR A 1 75 ? 3.905 -4.129 14.558 1.00 95.12 75 THR A CA 1
ATOM 609 C C . THR A 1 75 ? 3.572 -5.361 15.404 1.00 95.12 75 THR A C 1
ATOM 611 O O . THR A 1 75 ? 2.416 -5.582 15.768 1.00 95.12 75 THR A O 1
ATOM 614 N N . ASP A 1 76 ? 4.593 -6.143 15.766 1.00 90.75 76 ASP A N 1
ATOM 615 C CA . ASP A 1 76 ? 4.462 -7.307 16.657 1.00 90.75 76 ASP A CA 1
ATOM 616 C C . ASP A 1 76 ? 3.932 -6.957 18.065 1.00 90.75 76 ASP A C 1
ATOM 618 O O . ASP A 1 76 ? 3.404 -7.825 18.757 1.00 90.75 76 ASP A O 1
ATOM 622 N N . SER A 1 77 ? 4.118 -5.712 18.516 1.00 88.44 77 SER A N 1
ATOM 623 C CA . SER A 1 77 ? 3.867 -5.257 19.892 1.00 88.44 77 SER A CA 1
ATOM 624 C C . SER A 1 77 ? 2.855 -4.108 19.974 1.00 88.44 77 SER A C 1
ATOM 626 O O . SER A 1 77 ? 2.897 -3.298 20.903 1.00 88.44 77 SER A O 1
ATOM 628 N N . LEU A 1 78 ? 1.950 -4.017 18.995 1.00 94.75 78 LEU A N 1
ATOM 629 C CA . LEU A 1 78 ? 0.937 -2.967 18.928 1.00 94.75 78 LEU A CA 1
ATOM 630 C C . LEU A 1 78 ? 0.027 -2.974 20.169 1.00 94.75 78 LEU A C 1
ATOM 632 O O . LEU A 1 78 ? -0.464 -4.020 20.596 1.00 94.75 78 LEU A O 1
ATOM 636 N N . ASN A 1 79 ? -0.253 -1.793 20.727 1.00 97.50 79 ASN A N 1
ATOM 637 C CA . ASN A 1 79 ? -1.240 -1.657 21.794 1.00 97.50 79 ASN A CA 1
ATOM 638 C C . ASN A 1 79 ? -2.654 -1.852 21.221 1.00 97.50 79 ASN A C 1
ATOM 640 O O . ASN A 1 79 ? -3.210 -0.955 20.590 1.00 97.50 79 ASN A O 1
ATOM 644 N N . LEU A 1 80 ? -3.239 -3.026 21.468 1.00 98.38 80 LEU A N 1
ATOM 645 C CA . LEU A 1 80 ? -4.546 -3.406 20.927 1.00 98.38 80 LEU A CA 1
ATOM 646 C C . LEU A 1 80 ? -5.694 -2.516 21.424 1.00 98.38 80 LEU A C 1
ATOM 648 O O . LEU A 1 80 ? -6.645 -2.296 20.678 1.00 98.38 80 LEU A O 1
ATOM 652 N N . ILE A 1 81 ? -5.601 -1.986 22.650 1.00 98.56 81 ILE A N 1
ATOM 653 C CA . ILE A 1 81 ? -6.632 -1.107 23.221 1.00 98.56 81 ILE A CA 1
ATOM 654 C C . ILE A 1 81 ? -6.649 0.218 22.455 1.00 98.56 81 ILE A C 1
ATOM 656 O O . ILE A 1 81 ? -7.695 0.620 21.948 1.00 98.56 81 ILE A O 1
ATOM 660 N N . ASP A 1 82 ? -5.486 0.861 22.314 1.00 98.75 82 ASP A N 1
ATOM 661 C CA . ASP A 1 82 ? -5.373 2.113 21.553 1.00 98.75 82 ASP A CA 1
ATOM 662 C C . ASP A 1 82 ? -5.753 1.914 20.079 1.00 98.75 82 ASP A C 1
ATOM 664 O O . ASP A 1 82 ? -6.464 2.741 19.505 1.00 98.75 82 ASP A O 1
ATOM 668 N N . PHE A 1 83 ? -5.346 0.793 19.478 1.00 98.75 83 PHE A N 1
ATOM 669 C CA . PHE A 1 83 ? -5.686 0.455 18.100 1.00 98.75 83 PHE A CA 1
ATOM 670 C C . PHE A 1 83 ? -7.201 0.308 17.890 1.00 98.75 83 PHE A C 1
ATOM 672 O O . PHE A 1 83 ? -7.762 0.961 17.005 1.00 98.75 83 PHE A O 1
ATOM 679 N N . GLU A 1 84 ? -7.885 -0.498 18.712 1.00 98.81 84 GLU A N 1
ATOM 680 C CA . GLU A 1 84 ? -9.336 -0.701 18.608 1.00 98.81 84 GLU A CA 1
ATOM 681 C C . GLU A 1 84 ? -10.102 0.609 18.847 1.00 98.81 84 GLU A C 1
ATOM 683 O O . GLU A 1 84 ? -11.040 0.929 18.109 1.00 98.81 84 GLU A O 1
ATOM 688 N N . GLU A 1 85 ? -9.702 1.402 19.844 1.00 98.75 85 GLU A N 1
ATOM 689 C CA . GLU A 1 85 ? -10.313 2.707 20.099 1.00 98.75 85 GLU A CA 1
ATOM 690 C C . GLU A 1 85 ? -10.101 3.689 18.946 1.00 98.75 85 GLU A C 1
ATOM 692 O O . GLU A 1 85 ? -11.032 4.400 18.558 1.00 98.75 85 GLU A O 1
ATOM 697 N N . SER A 1 86 ? -8.896 3.726 18.383 1.00 98.81 86 SER A N 1
ATOM 698 C CA . SER A 1 86 ? -8.550 4.618 17.278 1.00 98.81 86 SER A CA 1
ATOM 699 C C . SER A 1 86 ? -9.297 4.265 15.993 1.00 98.81 86 SER A C 1
ATOM 701 O O . SER A 1 86 ? -9.677 5.171 15.250 1.00 98.81 86 SER A O 1
ATOM 703 N N . LEU A 1 87 ? -9.576 2.981 15.745 1.00 98.75 87 LEU A N 1
ATOM 704 C CA . LEU A 1 87 ? -10.455 2.549 14.652 1.00 98.75 87 LEU A CA 1
ATOM 705 C C . LEU A 1 87 ? -11.911 2.970 14.890 1.00 98.75 87 LEU A C 1
ATOM 707 O O . LEU A 1 87 ? -12.543 3.506 13.984 1.00 98.75 87 LEU A O 1
ATOM 711 N N . LYS A 1 88 ? -12.443 2.774 16.106 1.00 98.62 88 LYS A N 1
ATOM 712 C CA . LYS A 1 88 ? -13.822 3.175 16.465 1.00 98.62 88 LYS A CA 1
ATOM 713 C C . LYS A 1 88 ? -14.042 4.687 16.377 1.00 98.62 88 LYS A C 1
ATOM 715 O O . LYS A 1 88 ? -15.145 5.127 16.071 1.00 98.62 88 LYS A O 1
ATOM 720 N N . LYS A 1 89 ? -13.003 5.477 16.657 1.00 98.50 89 LYS A N 1
ATOM 721 C CA . LYS A 1 89 ? -13.007 6.947 16.562 1.00 98.50 89 LYS A CA 1
ATOM 722 C C . LYS A 1 89 ? -12.704 7.460 15.143 1.00 98.50 89 LYS A C 1
ATOM 724 O O . LYS A 1 89 ? -12.581 8.669 14.968 1.00 98.50 89 LYS A O 1
ATOM 729 N N . GLU A 1 90 ? -12.541 6.575 14.151 1.00 98.06 90 GLU A N 1
ATOM 730 C CA . GLU A 1 90 ? -12.139 6.909 12.769 1.00 98.06 90 GLU A CA 1
ATOM 731 C C . GLU A 1 90 ? -10.819 7.711 12.684 1.00 98.06 90 GLU A C 1
ATOM 733 O O . GLU A 1 90 ? -10.545 8.448 11.728 1.00 98.06 90 GLU A O 1
ATOM 738 N N . ILE A 1 91 ? -9.960 7.574 13.700 1.00 98.44 91 ILE A N 1
ATOM 739 C CA . ILE A 1 91 ? -8.601 8.119 13.676 1.00 98.44 91 ILE A CA 1
ATOM 740 C C . ILE A 1 91 ? -7.766 7.286 12.704 1.00 98.44 91 ILE A C 1
ATOM 742 O O . ILE A 1 91 ? -7.116 7.856 11.823 1.00 98.44 91 ILE A O 1
ATOM 746 N N . PHE A 1 92 ? -7.856 5.959 12.808 1.00 98.75 92 PHE A N 1
ATOM 747 C CA . PHE A 1 92 ? -7.335 5.036 11.808 1.00 98.75 92 PHE A CA 1
ATOM 748 C C . PHE A 1 92 ? -8.440 4.554 10.868 1.00 98.75 92 PHE A C 1
ATOM 750 O O . PHE A 1 92 ? -9.538 4.229 11.311 1.00 98.75 92 PHE A O 1
ATOM 757 N N . ILE A 1 93 ? -8.125 4.449 9.575 1.00 98.31 93 ILE A N 1
ATOM 758 C CA . ILE A 1 93 ? -9.034 3.866 8.566 1.00 98.31 93 ILE A CA 1
ATOM 759 C C . ILE A 1 93 ? -8.894 2.344 8.423 1.00 98.31 93 ILE A C 1
ATOM 761 O O . ILE A 1 93 ? -9.703 1.697 7.762 1.00 98.31 93 ILE A O 1
ATOM 765 N N . GLY A 1 94 ? -7.860 1.771 9.037 1.00 98.62 94 GLY A N 1
ATOM 766 C CA . GLY A 1 94 ? -7.480 0.368 8.927 1.00 98.62 94 GLY A CA 1
ATOM 767 C C . GLY A 1 94 ? -6.065 0.144 9.458 1.00 98.62 94 GLY A C 1
ATOM 768 O O . GLY A 1 94 ? -5.503 1.018 10.124 1.00 98.62 94 GLY A O 1
ATOM 769 N N . GLY A 1 95 ? -5.481 -1.007 9.141 1.00 98.69 95 GLY A N 1
ATOM 770 C CA . GLY A 1 95 ? -4.088 -1.336 9.457 1.00 98.69 95 GLY A CA 1
ATOM 771 C C . GLY A 1 95 ? -3.264 -1.527 8.187 1.00 98.69 95 GLY A C 1
ATOM 772 O O . GLY A 1 95 ? -3.729 -2.184 7.262 1.00 98.69 95 GLY A O 1
ATOM 773 N N . LYS A 1 96 ? -2.049 -0.978 8.133 1.00 98.69 96 LYS A N 1
ATOM 774 C CA . LYS A 1 96 ? -1.076 -1.209 7.062 1.00 98.69 96 LYS A CA 1
ATOM 775 C C . LYS A 1 96 ? -0.006 -2.183 7.542 1.00 98.69 96 LYS A C 1
ATOM 777 O O . LYS A 1 96 ? 0.788 -1.872 8.430 1.00 98.69 96 LYS A O 1
ATOM 782 N N . LEU A 1 97 ? 0.010 -3.354 6.920 1.00 97.50 97 LEU A N 1
ATOM 783 C CA . LEU A 1 97 ? 1.006 -4.394 7.109 1.00 97.50 97 LEU A CA 1
ATOM 784 C C . LEU A 1 97 ? 2.218 -4.133 6.211 1.00 97.50 97 LEU A C 1
ATOM 786 O O . LEU A 1 97 ? 2.110 -4.142 4.982 1.00 97.50 97 LEU A O 1
ATOM 790 N N . TYR A 1 98 ? 3.369 -3.966 6.856 1.00 91.50 98 TYR A N 1
ATOM 791 C CA . TYR A 1 98 ? 4.685 -4.109 6.249 1.00 91.50 98 TYR A CA 1
ATOM 792 C C . TYR A 1 98 ? 5.352 -5.339 6.870 1.00 91.50 98 TYR A C 1
ATOM 794 O O . TYR A 1 98 ? 5.591 -5.340 8.083 1.00 91.50 98 TYR A O 1
ATOM 802 N N . PRO A 1 99 ? 5.645 -6.391 6.094 1.00 83.81 99 PRO A N 1
ATOM 803 C CA . PRO A 1 99 ? 6.551 -7.435 6.554 1.00 83.81 99 PRO A CA 1
ATOM 804 C C . PRO A 1 99 ? 7.911 -6.817 6.921 1.00 83.81 99 PRO A C 1
ATOM 806 O O . PRO A 1 99 ? 8.332 -5.827 6.319 1.00 83.81 99 PRO A O 1
ATOM 809 N N . ALA A 1 100 ? 8.579 -7.338 7.949 1.00 77.81 100 ALA A N 1
ATOM 810 C CA . ALA A 1 100 ? 9.814 -6.728 8.439 1.00 77.81 100 ALA A CA 1
ATOM 811 C C . ALA A 1 100 ? 10.899 -6.651 7.343 1.00 77.81 100 ALA A C 1
ATOM 813 O O . ALA A 1 100 ? 11.175 -7.637 6.656 1.00 77.81 100 ALA A O 1
ATOM 814 N N . ASN A 1 101 ? 11.544 -5.485 7.227 1.00 68.62 101 ASN A N 1
ATOM 815 C CA . ASN A 1 101 ? 12.684 -5.195 6.341 1.00 68.62 101 ASN A CA 1
ATOM 816 C C . ASN A 1 101 ? 12.415 -5.225 4.821 1.00 68.62 101 ASN A C 1
ATOM 818 O O . ASN A 1 101 ? 13.370 -5.227 4.044 1.00 68.62 101 ASN A O 1
ATOM 822 N N . VAL A 1 102 ? 11.156 -5.230 4.369 1.00 61.31 102 VAL A N 1
ATOM 823 C CA . VAL A 1 102 ? 10.819 -5.341 2.934 1.00 61.31 102 VAL A CA 1
ATOM 824 C C . VAL A 1 102 ? 10.922 -4.061 2.114 1.00 61.31 102 VAL A C 1
ATOM 826 O O . VAL A 1 102 ? 11.171 -4.115 0.913 1.00 61.31 102 VAL A O 1
ATOM 829 N N . THR A 1 103 ? 10.775 -2.904 2.751 1.00 58.72 103 THR A N 1
ATOM 830 C CA . THR A 1 103 ? 10.797 -1.592 2.087 1.00 58.72 103 THR A CA 1
ATOM 831 C C . THR A 1 103 ? 11.263 -0.473 3.033 1.00 58.72 103 THR A C 1
ATOM 833 O O . THR A 1 103 ? 11.667 -0.720 4.171 1.00 58.72 103 THR A O 1
ATOM 836 N N . THR A 1 104 ? 11.227 0.780 2.575 1.00 51.38 104 THR A N 1
ATOM 837 C CA . THR A 1 104 ? 11.659 1.962 3.344 1.00 51.38 104 THR A CA 1
ATOM 838 C C . THR A 1 104 ? 10.949 2.043 4.703 1.00 51.38 104 THR A C 1
ATOM 840 O O . THR A 1 104 ? 9.715 2.034 4.758 1.00 51.38 104 THR A O 1
ATOM 843 N N . ASN A 1 105 ? 11.737 2.181 5.776 1.00 64.81 105 ASN A N 1
ATOM 844 C CA . ASN A 1 105 ? 11.303 2.287 7.176 1.00 64.81 105 ASN A CA 1
ATOM 845 C C . ASN A 1 105 ? 10.442 1.102 7.660 1.00 64.81 105 ASN A C 1
ATOM 847 O O . ASN A 1 105 ? 9.592 1.261 8.532 1.00 64.81 105 ASN A O 1
ATOM 851 N N . SER A 1 106 ? 10.655 -0.094 7.094 1.00 69.12 106 SER A N 1
ATOM 852 C CA . SER A 1 106 ? 9.928 -1.316 7.480 1.00 69.12 106 SER A CA 1
ATOM 853 C C . SER A 1 106 ? 10.611 -2.153 8.574 1.00 69.12 106 SER A C 1
ATOM 855 O O . SER A 1 106 ? 10.206 -3.283 8.842 1.00 69.12 106 SER A O 1
ATOM 857 N N . GLU A 1 107 ? 11.645 -1.617 9.223 1.00 73.19 107 GLU A N 1
ATOM 858 C CA . GLU A 1 107 ? 12.459 -2.315 10.237 1.00 73.19 107 GLU A CA 1
ATOM 859 C C . GLU A 1 107 ? 11.640 -2.698 11.481 1.00 73.19 107 GLU A C 1
ATOM 861 O O . GLU A 1 107 ? 11.881 -3.722 12.115 1.00 73.19 107 GLU A O 1
ATOM 866 N N . TYR A 1 108 ? 10.602 -1.911 11.775 1.00 71.81 108 TYR A N 1
ATOM 867 C CA . TYR A 1 108 ? 9.623 -2.157 12.838 1.00 71.81 108 TYR A CA 1
ATOM 868 C C . TYR A 1 108 ? 8.430 -3.013 12.382 1.00 71.81 108 TYR A C 1
ATOM 870 O O . TYR A 1 108 ? 7.431 -3.115 13.094 1.00 71.81 108 TYR A O 1
ATOM 878 N N . GLY A 1 109 ? 8.487 -3.551 11.159 1.00 76.88 109 GLY A N 1
ATOM 879 C CA . GLY A 1 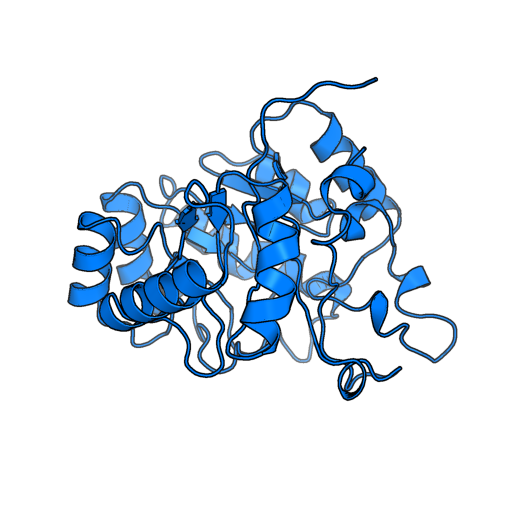109 ? 7.429 -4.352 10.553 1.00 76.88 109 GLY A CA 1
ATOM 880 C C . GLY A 1 109 ? 7.187 -5.689 11.253 1.00 76.88 109 GLY A C 1
ATOM 881 O O . GLY A 1 109 ? 7.855 -6.066 12.215 1.00 76.88 109 GLY A O 1
ATOM 882 N N . VAL A 1 110 ? 6.202 -6.420 10.746 1.00 82.62 110 VAL A N 1
ATOM 883 C CA . VAL A 1 110 ? 5.754 -7.687 11.331 1.00 82.62 110 VAL A CA 1
ATOM 884 C C . VAL A 1 110 ? 6.750 -8.796 11.009 1.00 82.62 110 VAL A C 1
ATOM 886 O O . VAL A 1 110 ? 7.050 -9.047 9.839 1.00 82.62 110 VAL A O 1
ATOM 889 N N . SER A 1 111 ? 7.254 -9.469 12.046 1.00 84.12 111 SER A N 1
ATOM 890 C CA . SER A 1 111 ? 8.242 -10.5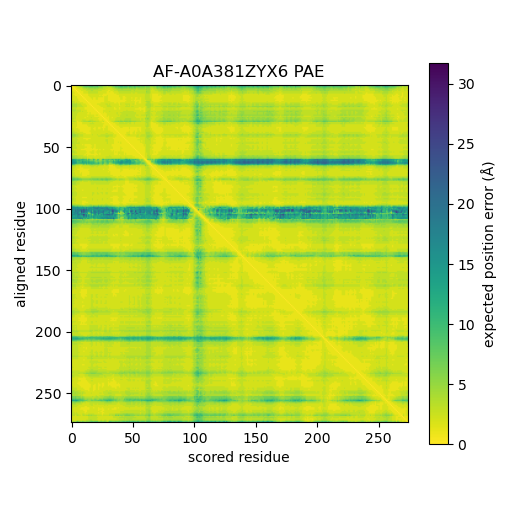49 11.892 1.00 84.12 111 SER A CA 1
ATOM 891 C C . SER A 1 111 ? 7.599 -11.908 11.619 1.00 84.12 111 SER A C 1
ATOM 893 O O . SER A 1 111 ? 8.164 -12.746 10.919 1.00 84.12 111 SER A O 1
ATOM 895 N N . ASN A 1 112 ? 6.409 -12.127 12.176 1.00 85.50 112 ASN A N 1
ATOM 896 C CA . ASN A 1 112 ? 5.602 -13.324 11.992 1.00 85.50 112 ASN A CA 1
ATOM 897 C C . ASN A 1 112 ? 4.133 -12.905 11.950 1.00 85.50 112 ASN A C 1
ATOM 899 O O . ASN A 1 112 ? 3.643 -12.268 12.884 1.00 85.50 112 ASN A O 1
ATOM 903 N N . ILE A 1 113 ? 3.430 -13.289 10.885 1.00 90.56 113 ILE A N 1
ATOM 904 C CA . ILE A 1 113 ? 2.041 -12.900 10.664 1.00 90.56 113 ILE A CA 1
ATOM 905 C C . ILE A 1 113 ? 1.096 -13.358 11.784 1.00 90.56 113 ILE A C 1
ATOM 907 O O . ILE A 1 113 ? 0.135 -12.663 12.102 1.00 90.56 113 ILE A O 1
ATOM 911 N N . GLU A 1 114 ? 1.396 -14.477 12.444 1.00 93.06 114 GLU A N 1
ATOM 912 C CA . GLU A 1 114 ? 0.569 -15.018 13.528 1.00 93.06 114 GLU A CA 1
ATOM 913 C C . GLU A 1 114 ? 0.541 -14.104 14.755 1.00 93.06 114 GLU A C 1
ATOM 915 O O . GLU A 1 114 ? -0.463 -14.044 15.465 1.00 93.06 114 GLU A O 1
ATOM 920 N N . LYS A 1 115 ? 1.609 -13.328 14.985 1.00 93.38 115 LYS A N 1
ATOM 921 C CA . LYS A 1 115 ? 1.672 -12.383 16.109 1.00 93.38 115 LYS A CA 1
ATOM 922 C C . LYS A 1 115 ? 0.656 -11.255 15.984 1.00 93.38 115 LYS A C 1
ATOM 924 O O . LYS A 1 115 ? 0.234 -10.711 17.000 1.00 93.38 115 LYS A O 1
ATOM 929 N N . ILE A 1 116 ? 0.245 -10.919 14.762 1.00 95.88 116 ILE A N 1
ATOM 930 C CA . ILE A 1 116 ? -0.754 -9.876 14.526 1.00 95.88 116 ILE A CA 1
ATOM 931 C C . ILE A 1 116 ? -2.171 -10.426 14.365 1.00 95.88 116 ILE A C 1
ATOM 933 O O . ILE A 1 116 ? -3.080 -9.648 14.101 1.00 95.88 116 ILE A O 1
ATOM 937 N N . TYR A 1 117 ? -2.417 -11.725 14.559 1.00 97.62 117 TYR A N 1
ATOM 938 C CA . TYR A 1 117 ? -3.781 -12.268 14.505 1.00 97.62 117 TYR A CA 1
ATOM 939 C C . TYR A 1 117 ? -4.776 -11.532 15.418 1.00 97.62 117 TYR A C 1
ATOM 941 O O . TYR A 1 117 ? -5.859 -11.222 14.926 1.00 97.62 117 TYR A O 1
ATOM 949 N N . PRO A 1 118 ? -4.429 -11.121 16.656 1.00 98.12 118 PRO A N 1
ATOM 950 C CA . PRO A 1 118 ? -5.326 -10.292 17.466 1.00 98.12 118 PRO A CA 1
ATOM 951 C C . PRO A 1 118 ? -5.693 -8.949 16.808 1.00 98.12 118 PRO A C 1
ATOM 953 O O . PRO A 1 118 ? -6.817 -8.473 16.936 1.00 98.12 118 PRO A O 1
ATOM 956 N N . VAL A 1 119 ? -4.765 -8.338 16.061 1.00 98.25 119 VAL A N 1
ATOM 957 C CA . VAL A 1 119 ? -5.023 -7.116 15.277 1.00 98.25 119 VAL A CA 1
ATOM 958 C C . VAL A 1 119 ? -5.992 -7.416 14.131 1.00 98.25 119 VAL A C 1
ATOM 960 O O . VAL A 1 119 ? -6.918 -6.643 13.888 1.00 98.25 119 VAL A O 1
ATOM 963 N N . LEU A 1 120 ? -5.798 -8.539 13.435 1.00 98.62 120 LEU A N 1
ATOM 964 C CA . LEU A 1 120 ? -6.655 -8.956 12.322 1.00 98.62 120 LEU A CA 1
ATOM 965 C C . LEU A 1 120 ? -8.081 -9.282 12.788 1.00 98.62 120 LEU A C 1
ATOM 967 O O . LEU A 1 120 ? -9.033 -8.891 12.118 1.00 98.62 120 LEU A O 1
ATOM 971 N N . GLU A 1 121 ? -8.234 -9.905 13.959 1.00 98.62 121 GLU A N 1
ATOM 972 C CA . GLU A 1 121 ? -9.533 -10.133 14.609 1.00 98.62 121 GLU A CA 1
ATOM 973 C C . GLU A 1 121 ? -10.270 -8.817 14.887 1.00 98.62 121 GLU A C 1
ATOM 975 O O . GLU A 1 121 ? -11.473 -8.715 14.642 1.00 98.62 121 GLU A O 1
ATOM 980 N N . ILE A 1 122 ? -9.558 -7.787 15.360 1.00 98.75 122 ILE A N 1
ATOM 981 C CA . ILE A 1 122 ? -10.133 -6.453 15.587 1.00 98.75 122 ILE A CA 1
ATOM 982 C C . ILE A 1 122 ? -10.581 -5.821 14.264 1.00 98.75 122 ILE A C 1
ATOM 984 O O . ILE A 1 122 ? -11.685 -5.277 14.196 1.00 98.75 122 ILE A O 1
ATOM 988 N N . LEU A 1 123 ? -9.750 -5.891 13.219 1.00 98.81 123 LEU A N 1
ATOM 989 C CA . LEU A 1 123 ? -10.096 -5.360 11.898 1.00 98.81 123 LEU A CA 1
ATOM 990 C C . LEU A 1 123 ? -11.343 -6.046 11.328 1.00 98.81 123 LEU A C 1
ATOM 992 O O . LEU A 1 123 ? -12.257 -5.352 10.887 1.00 98.81 123 LEU A O 1
ATOM 996 N N . ASP A 1 124 ? -11.409 -7.376 11.398 1.00 98.50 124 ASP A N 1
ATOM 997 C CA . ASP A 1 124 ? -12.550 -8.165 10.921 1.00 98.50 124 ASP A CA 1
ATOM 998 C C . ASP A 1 124 ? -13.828 -7.804 11.699 1.00 98.50 124 ASP A C 1
ATOM 1000 O O . ASP A 1 124 ? -14.835 -7.395 11.118 1.00 98.50 124 ASP A O 1
ATOM 1004 N N . LYS A 1 125 ? -13.758 -7.804 13.038 1.00 98.50 125 LYS A N 1
ATOM 1005 C CA . LYS A 1 125 ? -14.879 -7.444 13.924 1.00 98.50 125 LYS A CA 1
ATOM 1006 C C . LYS A 1 125 ? -15.420 -6.035 13.669 1.00 98.50 125 LYS A C 1
ATOM 1008 O O . LYS A 1 125 ? -16.625 -5.814 13.789 1.00 98.50 125 LYS A O 1
ATOM 1013 N N . LEU A 1 126 ? -14.547 -5.073 13.375 1.00 98.56 126 LEU A N 1
ATOM 1014 C CA . LEU A 1 126 ? -14.929 -3.682 13.113 1.00 98.56 126 LEU A CA 1
ATOM 1015 C C . LEU A 1 126 ? -15.207 -3.395 11.631 1.00 98.56 126 LEU A C 1
ATOM 1017 O O . LEU A 1 126 ? -15.494 -2.245 11.293 1.00 98.56 126 LEU A O 1
ATOM 1021 N N . ASN A 1 127 ? -15.129 -4.406 10.758 1.00 98.25 127 ASN A N 1
ATOM 1022 C CA . ASN A 1 127 ? -15.255 -4.265 9.309 1.00 98.25 127 ASN A CA 1
ATOM 1023 C C . ASN A 1 127 ? -14.306 -3.185 8.742 1.00 98.25 127 ASN A C 1
ATOM 1025 O O . ASN A 1 127 ? -14.703 -2.311 7.966 1.00 98.25 127 ASN A O 1
ATOM 1029 N N . LYS A 1 128 ? -13.046 -3.211 9.186 1.00 98.56 128 LYS A N 1
ATOM 1030 C CA . LYS A 1 128 ? -11.966 -2.315 8.752 1.00 98.56 128 LYS A CA 1
ATOM 1031 C C . LYS A 1 128 ? -10.984 -3.065 7.854 1.00 98.56 128 LYS A C 1
ATOM 1033 O O . LYS A 1 128 ? -10.876 -4.286 7.903 1.00 98.56 128 LYS A O 1
ATOM 1038 N N . ASN A 1 129 ? -10.263 -2.317 7.022 1.00 98.50 129 ASN A N 1
ATOM 1039 C CA . ASN A 1 129 ? -9.407 -2.901 5.994 1.00 98.50 129 ASN A CA 1
ATOM 1040 C C . ASN A 1 129 ? -8.004 -3.211 6.526 1.00 98.50 129 ASN A C 1
ATOM 1042 O O . ASN A 1 129 ? -7.396 -2.398 7.232 1.00 98.50 129 ASN A O 1
ATOM 1046 N N . LEU A 1 130 ? -7.467 -4.354 6.106 1.00 98.81 130 LEU A N 1
ATOM 1047 C CA . LEU A 1 130 ? -6.038 -4.636 6.136 1.00 98.81 130 LEU A CA 1
ATOM 1048 C C . LEU A 1 130 ? -5.424 -4.226 4.792 1.00 98.81 130 LEU A C 1
ATOM 1050 O O . LEU A 1 130 ? -5.750 -4.794 3.754 1.00 98.81 130 LEU A O 1
ATOM 1054 N N . LEU A 1 131 ? -4.518 -3.259 4.817 1.00 98.88 131 LEU A N 1
ATOM 1055 C CA . LEU A 1 131 ? -3.725 -2.830 3.668 1.00 98.88 131 LEU A CA 1
ATOM 1056 C C . LEU A 1 131 ? -2.395 -3.579 3.704 1.00 98.88 131 LEU A C 1
ATOM 1058 O O . LEU A 1 131 ? -1.734 -3.591 4.744 1.00 98.88 131 LEU A O 1
ATOM 1062 N N . VAL A 1 132 ? -1.980 -4.206 2.610 1.00 98.62 132 VAL A N 1
ATOM 1063 C CA . VAL A 1 132 ? -0.853 -5.148 2.624 1.00 98.62 132 VAL A CA 1
ATOM 1064 C C . VAL A 1 132 ? 0.197 -4.761 1.600 1.00 98.62 132 VAL A C 1
ATOM 1066 O O . VAL A 1 132 ? -0.060 -4.810 0.402 1.00 98.62 132 VAL A O 1
ATOM 1069 N N . HIS A 1 133 ? 1.409 -4.451 2.069 1.00 98.00 133 HIS A N 1
ATOM 1070 C CA . HIS A 1 133 ? 2.592 -4.534 1.219 1.00 98.00 133 HIS A CA 1
ATOM 1071 C C . HIS A 1 133 ? 3.006 -6.008 1.120 1.00 98.00 133 HIS A C 1
ATOM 1073 O O . HIS A 1 133 ? 3.601 -6.558 2.048 1.00 98.00 133 HIS A O 1
ATOM 1079 N N . GLY A 1 134 ? 2.612 -6.671 0.035 1.00 96.75 134 GLY A N 1
ATOM 1080 C CA . GLY A 1 134 ? 2.685 -8.126 -0.066 1.00 96.75 134 GLY A CA 1
ATOM 1081 C C . GLY A 1 134 ? 3.996 -8.643 -0.634 1.00 96.75 134 GLY A C 1
ATOM 1082 O O . GLY A 1 134 ? 3.970 -9.208 -1.713 1.00 96.75 134 GLY A O 1
ATOM 1083 N N . GLU A 1 135 ? 5.119 -8.493 0.069 1.00 96.00 135 GLU A N 1
ATOM 1084 C CA . GLU A 1 135 ? 6.402 -9.107 -0.308 1.00 96.00 135 GLU A CA 1
ATOM 1085 C C . GLU A 1 135 ? 7.011 -9.894 0.853 1.00 96.00 135 GLU A C 1
ATOM 1087 O O . GLU A 1 135 ? 6.948 -9.477 2.008 1.00 96.00 135 GLU A O 1
ATOM 1092 N N . LYS A 1 136 ? 7.635 -11.037 0.554 1.00 92.19 136 LYS A N 1
ATOM 1093 C CA . LYS A 1 136 ? 8.356 -11.852 1.535 1.00 92.19 136 LYS A CA 1
ATOM 1094 C C . LYS A 1 136 ? 9.851 -11.791 1.271 1.00 92.19 136 LYS A C 1
ATOM 1096 O O . LYS A 1 136 ? 10.311 -12.203 0.210 1.00 92.19 136 LYS A O 1
ATOM 1101 N N . ILE A 1 137 ? 10.620 -11.320 2.251 1.00 87.12 137 ILE A N 1
ATOM 1102 C CA . ILE A 1 137 ? 12.082 -11.335 2.179 1.00 87.12 137 ILE A CA 1
ATOM 1103 C C . ILE A 1 137 ? 12.644 -12.584 2.844 1.00 87.12 137 ILE A C 1
ATOM 1105 O O . ILE A 1 137 ? 12.376 -12.883 4.003 1.00 87.12 137 ILE A O 1
ATOM 1109 N N . SER A 1 138 ? 13.484 -13.285 2.093 1.00 87.12 138 SER A N 1
ATOM 1110 C CA . SER A 1 138 ? 14.362 -14.348 2.567 1.00 87.12 138 SER A CA 1
ATOM 1111 C C . SER A 1 138 ? 15.579 -14.406 1.647 1.00 87.12 138 SER A C 1
ATOM 1113 O O . SER A 1 138 ? 15.477 -14.049 0.473 1.00 87.12 138 SER A O 1
ATOM 1115 N N . GLN A 1 139 ? 16.723 -14.871 2.156 1.00 85.38 139 GLN A N 1
ATOM 1116 C CA . GLN A 1 139 ? 17.963 -15.002 1.374 1.00 85.38 139 GLN A CA 1
ATOM 1117 C C . GLN A 1 139 ? 17.792 -15.889 0.129 1.00 85.38 139 GLN A C 1
ATOM 1119 O O . GLN A 1 139 ? 18.489 -15.692 -0.860 1.00 85.38 139 GLN A O 1
ATOM 1124 N N . ASN A 1 140 ? 16.834 -16.821 0.158 1.00 91.00 140 ASN A N 1
ATOM 1125 C CA . ASN A 1 140 ? 16.578 -17.770 -0.928 1.00 91.00 140 ASN A CA 1
ATOM 1126 C C . ASN A 1 140 ? 15.445 -17.335 -1.876 1.00 91.00 140 ASN A C 1
ATOM 1128 O O . ASN A 1 140 ? 15.058 -18.112 -2.746 1.00 91.00 140 ASN A O 1
ATOM 1132 N N . ILE A 1 141 ? 14.883 -16.132 -1.705 1.00 94.25 141 ILE A N 1
ATOM 1133 C CA . ILE A 1 141 ? 13.781 -15.628 -2.536 1.00 94.25 141 ILE A CA 1
ATOM 1134 C C . ILE A 1 141 ? 14.296 -14.491 -3.416 1.00 94.25 141 ILE A C 1
ATOM 1136 O O . ILE A 1 141 ? 14.725 -13.441 -2.926 1.00 94.25 141 ILE A O 1
ATOM 1140 N N . ASN A 1 142 ? 14.216 -14.692 -4.732 1.00 95.25 142 ASN A N 1
ATOM 1141 C CA . ASN A 1 142 ? 14.530 -13.657 -5.706 1.00 95.25 142 ASN A CA 1
ATOM 1142 C C . ASN A 1 142 ? 13.562 -12.470 -5.549 1.00 95.25 142 ASN A C 1
ATOM 1144 O O . ASN A 1 142 ? 12.372 -12.672 -5.322 1.00 95.25 142 ASN A O 1
ATOM 1148 N N . ILE A 1 143 ? 14.056 -11.237 -5.704 1.00 93.94 143 ILE A N 1
ATOM 1149 C CA . ILE A 1 143 ? 13.244 -10.011 -5.643 1.00 93.94 143 ILE A CA 1
ATOM 1150 C C . ILE A 1 143 ? 11.991 -10.074 -6.536 1.00 93.94 143 ILE A C 1
ATOM 1152 O O . ILE A 1 143 ? 10.929 -9.618 -6.126 1.00 93.94 143 ILE A O 1
ATOM 1156 N N . PHE A 1 144 ? 12.073 -10.711 -7.707 1.00 96.94 144 PHE A N 1
ATOM 1157 C CA . PHE A 1 144 ? 10.941 -10.849 -8.628 1.00 96.94 144 PHE A CA 1
ATOM 1158 C C . PHE A 1 144 ? 9.875 -11.852 -8.156 1.00 96.94 144 PHE A C 1
ATOM 1160 O O . PHE A 1 144 ? 8.742 -11.789 -8.623 1.00 96.94 144 PHE A O 1
ATOM 1167 N N . ASP A 1 145 ? 10.193 -12.733 -7.206 1.00 97.50 145 ASP A N 1
ATOM 1168 C CA . ASP A 1 145 ? 9.272 -13.761 -6.707 1.00 97.50 145 ASP A CA 1
ATOM 1169 C C . ASP A 1 145 ? 8.682 -13.424 -5.329 1.00 97.50 145 ASP A C 1
ATOM 1171 O O . ASP A 1 145 ? 7.759 -14.099 -4.870 1.00 97.50 145 ASP A O 1
ATOM 1175 N N . ARG A 1 146 ? 9.166 -12.367 -4.661 1.00 97.31 146 ARG A N 1
ATOM 1176 C CA . ARG A 1 146 ? 8.768 -12.014 -3.284 1.00 97.31 146 ARG A CA 1
ATOM 1177 C C . ARG A 1 146 ? 7.266 -11.834 -3.108 1.00 97.31 146 ARG A C 1
ATOM 1179 O O . ARG A 1 146 ? 6.741 -12.245 -2.075 1.00 97.31 146 ARG A O 1
ATOM 1186 N N . GLU A 1 147 ? 6.587 -11.252 -4.099 1.00 98.38 147 GLU A N 1
ATOM 1187 C CA . GLU A 1 147 ? 5.128 -11.086 -4.067 1.00 98.38 147 GLU A CA 1
ATOM 1188 C C . GLU A 1 147 ? 4.406 -12.435 -4.093 1.00 98.38 147 GLU A C 1
ATOM 1190 O O . GLU A 1 147 ? 3.526 -12.695 -3.273 1.00 98.38 147 GLU A O 1
ATOM 1195 N N . LYS A 1 148 ? 4.836 -13.342 -4.977 1.00 98.12 148 LYS A N 1
ATOM 1196 C CA . LYS A 1 148 ? 4.273 -14.691 -5.067 1.00 98.12 148 LYS A CA 1
ATOM 1197 C C . LYS A 1 148 ? 4.471 -15.469 -3.766 1.00 98.12 148 LYS A C 1
ATOM 1199 O O . LYS A 1 148 ? 3.511 -16.032 -3.252 1.00 98.12 148 LYS A O 1
ATOM 1204 N N . TYR A 1 149 ? 5.686 -15.469 -3.219 1.00 97.50 149 TYR A N 1
ATOM 1205 C CA . TYR A 1 149 ? 5.971 -16.164 -1.960 1.00 97.50 149 TYR A CA 1
ATOM 1206 C C . TYR A 1 149 ? 5.198 -15.574 -0.778 1.00 97.50 149 TYR A C 1
ATOM 1208 O O . TYR A 1 149 ? 4.762 -16.320 0.093 1.00 97.50 149 TYR A O 1
ATOM 1216 N N . PHE A 1 150 ? 4.985 -14.255 -0.736 1.00 97.62 150 PHE A N 1
ATOM 1217 C CA . PHE A 1 150 ? 4.121 -13.662 0.283 1.00 97.62 150 PHE A CA 1
ATOM 1218 C C . PHE A 1 150 ? 2.680 -14.160 0.163 1.00 97.62 150 PHE A C 1
ATOM 1220 O O . PHE A 1 150 ? 2.059 -14.498 1.173 1.00 97.62 150 PHE A O 1
ATOM 1227 N N . ILE A 1 151 ? 2.151 -14.217 -1.062 1.00 98.31 151 ILE A N 1
ATOM 1228 C CA . ILE A 1 151 ? 0.795 -14.709 -1.304 1.00 98.31 151 ILE A CA 1
ATOM 1229 C C . ILE A 1 151 ? 0.664 -16.155 -0.822 1.00 98.31 151 ILE A C 1
ATOM 1231 O O . ILE A 1 151 ? -0.208 -16.448 -0.003 1.00 98.31 151 ILE A O 1
ATOM 1235 N N . ASP A 1 152 ? 1.560 -17.023 -1.288 1.00 97.56 152 ASP A N 1
ATOM 1236 C CA . ASP A 1 152 ? 1.510 -18.461 -1.030 1.00 97.56 152 ASP A CA 1
ATOM 1237 C C . ASP A 1 152 ? 1.688 -18.792 0.454 1.00 97.56 152 ASP A C 1
ATOM 1239 O O . ASP A 1 152 ? 0.947 -19.604 1.012 1.00 97.56 152 ASP A O 1
ATOM 1243 N N . ASP A 1 153 ? 2.655 -18.140 1.100 1.00 95.00 153 ASP A N 1
ATOM 1244 C CA . ASP A 1 153 ? 3.064 -18.511 2.448 1.00 95.00 153 ASP A CA 1
ATOM 1245 C C . ASP A 1 153 ? 2.300 -17.762 3.537 1.00 95.00 153 ASP A C 1
ATOM 1247 O O . ASP A 1 153 ? 2.121 -18.313 4.621 1.00 95.00 153 ASP A O 1
ATOM 1251 N N . GLU A 1 154 ? 1.898 -16.512 3.303 1.00 95.88 154 GLU A N 1
ATOM 1252 C CA . GLU A 1 154 ? 1.347 -15.642 4.348 1.00 95.88 154 GLU A CA 1
ATOM 1253 C C . GLU A 1 154 ? -0.097 -15.244 4.040 1.00 95.88 154 GLU A C 1
ATOM 1255 O O . GLU A 1 154 ? -0.994 -15.474 4.856 1.00 95.88 154 GLU A O 1
ATOM 1260 N N . LEU A 1 155 ? -0.367 -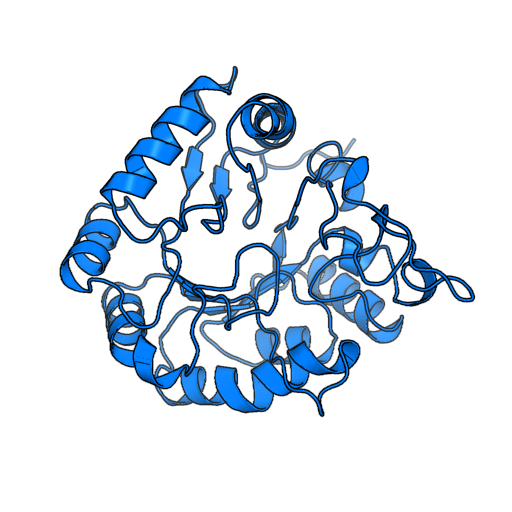14.694 2.853 1.00 97.31 155 LEU A N 1
ATOM 1261 C CA . LEU A 1 155 ? -1.690 -14.149 2.540 1.00 97.31 155 LEU A CA 1
ATOM 1262 C C . LEU A 1 155 ? -2.772 -15.233 2.483 1.00 97.31 155 LEU A C 1
ATOM 1264 O O . LEU A 1 155 ? -3.877 -15.010 2.980 1.00 97.31 155 LEU A O 1
ATOM 1268 N N . ILE A 1 156 ? -2.460 -16.416 1.944 1.00 97.19 156 ILE A N 1
ATOM 1269 C CA . ILE A 1 156 ? -3.373 -17.569 1.962 1.00 97.19 156 ILE A CA 1
ATOM 1270 C C . ILE A 1 156 ? -3.702 -17.986 3.402 1.00 97.19 156 ILE A C 1
ATOM 1272 O O . ILE A 1 156 ? -4.862 -18.274 3.703 1.00 97.19 156 ILE A O 1
ATOM 1276 N N . LYS A 1 157 ? -2.728 -17.968 4.324 1.00 96.44 157 LYS A N 1
ATOM 1277 C CA . LYS A 1 157 ? -2.981 -18.283 5.742 1.00 96.44 157 LYS A CA 1
ATOM 1278 C C . LYS A 1 157 ? -3.933 -17.272 6.373 1.00 96.44 157 LYS A C 1
ATOM 1280 O O . LYS A 1 157 ? -4.905 -17.682 7.007 1.00 96.44 157 LYS A O 1
ATOM 1285 N N . ILE A 1 158 ? -3.693 -15.975 6.150 1.00 97.44 158 ILE A N 1
ATOM 1286 C CA . ILE A 1 158 ? -4.586 -14.906 6.621 1.00 97.44 158 ILE A CA 1
ATOM 1287 C C . ILE A 1 158 ? -5.992 -15.120 6.062 1.00 97.44 158 ILE A C 1
ATOM 1289 O O . ILE A 1 158 ? -6.955 -15.125 6.822 1.00 97.44 158 ILE A O 1
ATOM 1293 N N . ARG A 1 159 ? -6.118 -15.341 4.749 1.00 96.81 159 ARG A N 1
ATOM 1294 C CA . ARG A 1 159 ? -7.409 -15.516 4.075 1.00 96.81 159 ARG A CA 1
ATOM 1295 C C . ARG A 1 159 ? -8.182 -16.725 4.601 1.00 96.81 159 ARG A C 1
ATOM 1297 O O . ARG A 1 159 ? -9.384 -16.619 4.822 1.00 96.81 159 ARG A O 1
ATOM 1304 N N . ASN A 1 160 ? -7.502 -17.844 4.845 1.00 96.69 160 ASN A N 1
ATOM 1305 C CA . ASN A 1 160 ? -8.122 -19.050 5.399 1.00 96.69 160 ASN A CA 1
ATOM 1306 C C . ASN A 1 160 ? -8.574 -18.856 6.853 1.00 96.69 160 ASN A C 1
ATOM 1308 O O . ASN A 1 160 ? -9.608 -19.389 7.253 1.00 96.69 160 ASN A O 1
ATOM 1312 N N . LYS A 1 161 ? -7.805 -18.106 7.651 1.00 97.75 161 LYS A N 1
ATOM 1313 C CA . LYS A 1 161 ? -8.114 -17.850 9.063 1.00 97.75 161 LYS A CA 1
ATOM 1314 C C . LYS A 1 161 ? -9.196 -16.779 9.245 1.00 97.75 161 LYS A C 1
ATOM 1316 O O . LYS A 1 161 ? -10.035 -16.923 10.130 1.00 97.75 161 LYS A O 1
ATOM 1321 N N . PHE A 1 162 ? -9.184 -15.750 8.398 1.00 98.12 162 PHE A N 1
ATOM 1322 C CA . PHE A 1 162 ? -10.061 -14.578 8.437 1.00 98.12 162 PHE A CA 1
ATOM 1323 C C . PHE A 1 162 ? -10.782 -14.396 7.088 1.00 98.12 162 PHE A C 1
ATOM 1325 O O . PHE A 1 162 ? -10.501 -13.451 6.346 1.00 98.12 162 PHE A O 1
ATOM 1332 N N . PRO A 1 163 ? -11.718 -15.295 6.727 1.00 97.38 163 PRO A N 1
ATOM 1333 C CA . PRO A 1 163 ? -12.358 -15.279 5.408 1.00 97.38 163 PRO A CA 1
ATOM 1334 C C . PRO A 1 163 ? -13.165 -13.998 5.135 1.00 97.38 163 PRO A C 1
ATOM 1336 O O . PRO A 1 163 ? -13.289 -13.586 3.977 1.00 97.38 163 PRO A O 1
ATOM 1339 N N . ASN A 1 164 ? -13.667 -13.343 6.186 1.00 97.88 164 ASN A N 1
ATOM 1340 C CA . ASN A 1 164 ? -14.471 -12.123 6.091 1.00 97.88 164 ASN A CA 1
ATOM 1341 C C . ASN A 1 164 ? -13.643 -10.831 6.107 1.00 97.88 164 ASN A C 1
ATOM 1343 O O . ASN A 1 164 ? -14.150 -9.793 5.687 1.00 97.88 164 ASN A O 1
ATOM 1347 N N . LEU A 1 165 ? -12.365 -10.894 6.502 1.00 98.69 165 LEU A N 1
ATOM 1348 C CA . LEU A 1 165 ? -11.510 -9.715 6.579 1.00 98.69 165 LEU A CA 1
ATOM 1349 C C . LEU A 1 165 ? -11.321 -9.097 5.190 1.00 98.69 165 LEU A C 1
ATOM 1351 O O . LEU A 1 165 ? -10.871 -9.761 4.249 1.00 98.69 165 LEU A O 1
ATOM 1355 N N . ASN A 1 166 ? -11.614 -7.805 5.077 1.00 98.62 166 ASN A N 1
ATOM 1356 C CA . ASN A 1 166 ? -11.334 -7.037 3.872 1.00 98.62 166 ASN A CA 1
ATOM 1357 C C . ASN A 1 166 ? -9.828 -6.790 3.759 1.00 98.62 166 ASN A C 1
ATOM 1359 O O . ASN A 1 166 ? -9.226 -6.168 4.639 1.00 98.62 166 ASN A O 1
ATOM 1363 N N . ILE A 1 167 ? -9.222 -7.265 2.670 1.00 98.81 167 ILE A N 1
ATOM 1364 C CA . ILE A 1 167 ? -7.791 -7.093 2.408 1.00 98.81 167 ILE A CA 1
ATOM 1365 C C . ILE A 1 167 ? -7.587 -6.323 1.108 1.00 98.81 167 ILE A C 1
ATOM 1367 O O . ILE A 1 167 ? -8.160 -6.665 0.075 1.00 98.81 167 ILE A O 1
ATOM 1371 N N . ILE A 1 168 ? -6.727 -5.313 1.155 1.00 98.88 168 ILE A N 1
ATOM 1372 C CA . ILE A 1 168 ? -6.233 -4.601 -0.018 1.00 98.88 168 ILE A CA 1
ATOM 1373 C C . ILE A 1 168 ? -4.783 -5.034 -0.225 1.00 98.88 168 ILE A C 1
ATOM 1375 O O . ILE A 1 168 ? -3.913 -4.698 0.581 1.00 98.88 168 ILE A O 1
ATOM 1379 N N . LEU A 1 169 ? -4.526 -5.813 -1.277 1.00 98.81 169 LEU A N 1
ATOM 1380 C CA . LEU A 1 169 ? -3.164 -6.100 -1.715 1.00 98.81 169 LEU A CA 1
ATOM 1381 C C . LEU A 1 169 ? -2.660 -4.875 -2.481 1.00 98.81 169 LEU A C 1
ATOM 1383 O O . LEU A 1 169 ? -3.0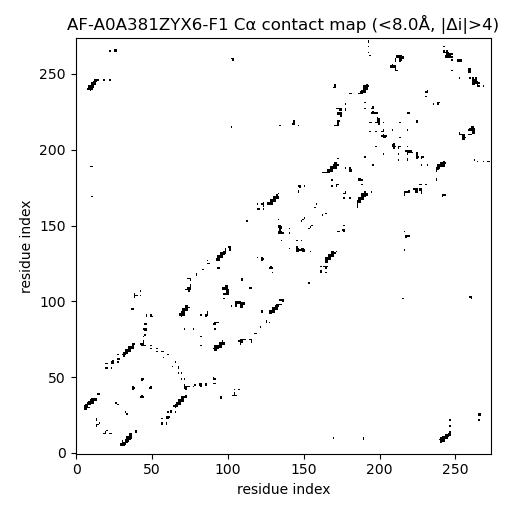80 -4.605 -3.607 1.00 98.81 169 LEU A O 1
ATOM 1387 N N . GLU A 1 170 ? -1.827 -4.087 -1.813 1.00 98.75 170 GLU A N 1
ATOM 1388 C CA . GLU A 1 170 ? -1.360 -2.806 -2.327 1.00 98.75 170 GLU A CA 1
ATOM 1389 C C . GLU A 1 170 ? -0.395 -2.987 -3.498 1.00 98.75 170 GLU A C 1
ATOM 1391 O O . GLU A 1 170 ? 0.303 -4.003 -3.564 1.00 98.75 170 GLU A O 1
ATOM 1396 N N . HIS A 1 171 ? -0.339 -1.974 -4.374 1.00 98.50 171 HIS A N 1
ATOM 1397 C CA . HIS A 1 171 ? 0.620 -1.790 -5.470 1.00 98.50 171 HIS A CA 1
ATOM 1398 C C . HIS A 1 171 ? 1.010 -3.119 -6.138 1.00 98.50 171 HIS A C 1
ATOM 1400 O O . HIS A 1 171 ? 2.193 -3.445 -6.264 1.00 98.50 171 HIS A O 1
ATOM 1406 N N . VAL A 1 172 ? -0.006 -3.907 -6.508 1.00 98.62 172 VAL A N 1
ATOM 1407 C CA . VAL A 1 172 ? 0.183 -5.252 -7.054 1.00 98.62 172 VAL A CA 1
ATOM 1408 C C . VAL A 1 172 ? 0.998 -5.167 -8.338 1.00 98.62 172 VAL A C 1
ATOM 1410 O O . VAL A 1 172 ? 0.754 -4.318 -9.198 1.00 98.62 172 VAL A O 1
ATOM 1413 N N . SER A 1 173 ? 1.999 -6.031 -8.443 1.00 98.62 173 SER A N 1
ATOM 1414 C CA . SER A 1 173 ? 3.066 -5.886 -9.435 1.00 98.62 173 SER A CA 1
ATOM 1415 C C . SER A 1 173 ? 3.221 -7.104 -10.347 1.00 98.62 173 SER A C 1
ATOM 1417 O O . SER A 1 173 ? 3.985 -7.051 -11.310 1.00 98.62 173 SER A O 1
ATOM 1419 N N . SER A 1 174 ? 2.511 -8.202 -10.063 1.00 98.75 174 SER A N 1
ATOM 1420 C CA . SER A 1 174 ? 2.516 -9.419 -10.877 1.00 98.75 174 SER A CA 1
ATOM 1421 C C . SER A 1 174 ? 1.130 -9.792 -11.401 1.00 98.75 174 SER A C 1
ATOM 1423 O O . SER A 1 174 ? 0.102 -9.502 -10.781 1.00 98.75 174 SER A O 1
ATOM 1425 N N . LYS A 1 175 ? 1.099 -10.539 -12.512 1.00 98.81 175 LYS A N 1
ATOM 1426 C CA . LYS A 1 175 ? -0.118 -11.223 -12.970 1.00 98.81 175 LYS A CA 1
ATOM 1427 C C . LYS A 1 175 ? -0.666 -12.139 -11.873 1.00 98.81 175 LYS A C 1
ATOM 1429 O O . LYS A 1 175 ? -1.872 -12.181 -11.671 1.00 98.81 175 LYS A O 1
ATOM 1434 N N . TYR A 1 176 ? 0.221 -12.845 -11.173 1.00 98.81 176 TYR A N 1
ATOM 1435 C CA . TYR A 1 176 ? -0.144 -13.795 -10.123 1.00 98.81 176 TYR A CA 1
ATOM 1436 C C . TYR A 1 176 ? -0.923 -13.124 -8.984 1.00 98.81 176 TYR A C 1
ATOM 1438 O O . TYR A 1 176 ? -1.993 -13.595 -8.609 1.00 98.81 176 TYR A O 1
ATOM 1446 N N . GLY A 1 177 ? -0.432 -11.988 -8.482 1.00 98.69 177 GLY A N 1
ATOM 1447 C CA . GLY A 1 177 ? -1.116 -11.207 -7.454 1.00 98.69 177 GLY A CA 1
ATOM 1448 C C . GLY A 1 177 ? -2.453 -10.652 -7.932 1.00 98.69 177 GLY A C 1
ATOM 1449 O O . GLY A 1 177 ? -3.442 -10.711 -7.202 1.00 98.69 177 GLY A O 1
ATOM 1450 N N . ALA A 1 178 ? -2.519 -10.170 -9.174 1.00 98.75 178 ALA A N 1
ATOM 1451 C CA . ALA A 1 178 ? -3.760 -9.646 -9.733 1.00 98.75 178 ALA A CA 1
ATOM 1452 C C . ALA A 1 178 ? -4.819 -10.747 -9.952 1.00 98.75 178 ALA A C 1
ATOM 1454 O O . ALA A 1 178 ? -5.984 -10.564 -9.599 1.00 98.75 178 ALA A O 1
ATOM 1455 N N . ASP A 1 179 ? -4.427 -11.925 -10.442 1.00 98.69 179 ASP A N 1
ATOM 1456 C CA . ASP A 1 179 ? -5.324 -13.084 -10.524 1.00 98.69 179 ASP A CA 1
ATOM 1457 C C . ASP A 1 179 ? -5.835 -13.480 -9.132 1.00 98.69 179 ASP A C 1
ATOM 1459 O O . ASP A 1 179 ? -7.045 -13.607 -8.933 1.00 98.69 179 ASP A O 1
ATOM 1463 N N . PHE A 1 180 ? -4.938 -13.557 -8.143 1.00 98.75 180 PHE A N 1
ATOM 1464 C CA . PHE A 1 180 ? -5.291 -13.891 -6.765 1.00 98.75 180 PHE A CA 1
ATOM 1465 C C . PHE A 1 180 ? -6.325 -12.913 -6.176 1.00 98.75 180 PHE A C 1
ATOM 1467 O O . PHE A 1 180 ? -7.302 -13.346 -5.561 1.00 98.75 180 PHE A O 1
ATOM 1474 N N . ILE A 1 181 ? -6.174 -11.601 -6.405 1.00 98.69 181 ILE A N 1
ATOM 1475 C CA . ILE A 1 181 ? -7.180 -10.587 -6.028 1.00 98.69 181 ILE A CA 1
ATOM 1476 C C . ILE A 1 181 ? -8.528 -10.867 -6.700 1.00 98.69 181 ILE A C 1
ATOM 1478 O O . ILE A 1 181 ? -9.579 -10.849 -6.050 1.00 98.69 181 ILE A O 1
ATOM 1482 N N . SER A 1 182 ? -8.513 -11.120 -8.007 1.00 98.38 182 SER A N 1
ATOM 1483 C CA . SER A 1 182 ? -9.732 -11.314 -8.790 1.00 98.38 182 SER A CA 1
ATOM 1484 C C . SER A 1 182 ? -10.519 -12.548 -8.340 1.00 98.38 182 SER A C 1
ATOM 1486 O O . SER A 1 182 ? -11.745 -12.475 -8.213 1.00 98.38 182 SER A O 1
ATOM 1488 N N . GLU A 1 183 ? -9.827 -13.646 -8.043 1.00 97.69 183 GLU A N 1
ATOM 1489 C CA . GLU A 1 183 ? -10.405 -14.954 -7.709 1.00 97.69 183 GLU A CA 1
ATOM 1490 C C . GLU A 1 183 ? -10.945 -15.058 -6.273 1.00 97.69 183 GLU A C 1
ATOM 1492 O O . GLU A 1 183 ? -11.777 -15.919 -5.993 1.00 97.69 183 GLU A O 1
ATOM 1497 N N . ASN A 1 184 ? -10.539 -14.167 -5.362 1.00 97.88 184 ASN A N 1
ATOM 1498 C CA . ASN A 1 184 ? -10.915 -14.240 -3.946 1.00 97.88 184 ASN A CA 1
ATOM 1499 C C . ASN A 1 184 ? -11.920 -13.154 -3.532 1.00 97.88 184 ASN A C 1
ATOM 1501 O O . ASN A 1 184 ? -11.845 -12.002 -3.963 1.00 97.88 184 ASN A O 1
ATOM 1505 N N . ASN A 1 185 ? -12.864 -13.506 -2.657 1.00 96.38 185 ASN A N 1
ATOM 1506 C CA . ASN A 1 185 ? -13.808 -12.557 -2.056 1.00 96.38 185 ASN A CA 1
ATOM 1507 C C . ASN A 1 185 ? -13.136 -11.700 -0.972 1.00 96.38 185 ASN A C 1
ATOM 1509 O O . ASN A 1 185 ? -12.099 -12.081 -0.431 1.00 96.38 185 ASN A O 1
ATOM 1513 N N . ASN A 1 186 ? -13.743 -10.551 -0.646 1.00 97.62 186 ASN A N 1
ATOM 1514 C CA . ASN A 1 186 ? -13.240 -9.602 0.363 1.00 97.62 186 ASN A CA 1
ATOM 1515 C C . ASN A 1 186 ? -11.780 -9.184 0.110 1.00 97.62 186 ASN A C 1
ATOM 1517 O O . ASN A 1 186 ? -10.993 -8.967 1.036 1.00 97.62 186 ASN A O 1
ATOM 1521 N N . MET A 1 187 ? -11.423 -9.106 -1.174 1.00 98.06 187 MET A N 1
ATOM 1522 C CA . MET A 1 187 ? -10.126 -8.653 -1.645 1.00 98.06 187 MET A CA 1
ATOM 1523 C C . MET A 1 187 ? -10.272 -7.568 -2.695 1.00 98.06 187 MET A C 1
ATOM 1525 O O . MET A 1 187 ? -11.153 -7.618 -3.559 1.00 98.06 187 MET A O 1
ATOM 1529 N N . ALA A 1 188 ? -9.353 -6.624 -2.619 1.00 98.75 188 ALA A N 1
ATOM 1530 C CA . ALA A 1 188 ? -9.120 -5.595 -3.606 1.00 98.75 188 ALA A CA 1
ATOM 1531 C C . ALA A 1 188 ? -7.611 -5.406 -3.791 1.00 98.75 188 ALA A C 1
ATOM 1533 O O . ALA A 1 188 ? -6.809 -5.967 -3.040 1.00 98.75 188 ALA A O 1
ATOM 1534 N N . GLY A 1 189 ? -7.219 -4.602 -4.770 1.00 98.56 189 GLY A N 1
ATOM 1535 C CA . GLY A 1 189 ? -5.838 -4.168 -4.890 1.00 98.56 189 GLY A CA 1
ATOM 1536 C C . GLY A 1 189 ? -5.702 -2.814 -5.549 1.00 98.56 189 GLY A C 1
ATOM 1537 O O . GLY A 1 189 ? -6.526 -2.409 -6.373 1.00 98.56 189 GLY A O 1
ATOM 1538 N N . THR A 1 190 ? -4.635 -2.120 -5.177 1.00 98.88 190 THR A N 1
ATOM 1539 C CA . THR A 1 190 ? -4.227 -0.896 -5.856 1.00 98.88 190 THR A CA 1
ATOM 1540 C C . THR A 1 190 ? -3.233 -1.236 -6.957 1.00 98.88 190 THR A C 1
ATOM 1542 O O . THR A 1 190 ? -2.362 -2.090 -6.787 1.00 98.88 190 THR A O 1
ATOM 1545 N N . ILE A 1 191 ? -3.373 -0.584 -8.106 1.00 98.69 191 ILE A N 1
ATOM 1546 C CA . ILE A 1 191 ? -2.407 -0.660 -9.208 1.00 98.69 191 ILE A CA 1
ATOM 1547 C C . ILE A 1 191 ? -1.790 0.723 -9.331 1.00 98.69 191 ILE A C 1
ATOM 1549 O O . ILE A 1 191 ? -2.532 1.698 -9.342 1.00 98.69 191 ILE A O 1
ATOM 1553 N N . THR A 1 192 ? -0.463 0.797 -9.416 1.00 98.75 192 THR A N 1
ATOM 1554 C CA . THR A 1 192 ? 0.276 2.057 -9.578 1.00 98.75 192 THR A CA 1
ATOM 1555 C C . THR A 1 192 ? 0.444 2.399 -11.063 1.00 98.75 192 THR A C 1
ATOM 1557 O O . THR A 1 192 ? 0.416 1.486 -11.899 1.00 98.75 192 THR A O 1
ATOM 1560 N N . PRO A 1 193 ? 0.682 3.672 -11.440 1.00 97.81 193 PRO A N 1
ATOM 1561 C CA . PRO A 1 193 ? 0.931 3.993 -12.842 1.00 97.81 193 PRO A CA 1
ATOM 1562 C C . PRO A 1 193 ? 2.235 3.352 -13.340 1.00 97.81 193 PRO A C 1
ATOM 1564 O O . PRO A 1 193 ? 2.265 2.773 -14.422 1.00 97.81 193 PRO A O 1
ATOM 1567 N N . GLN A 1 194 ? 3.305 3.376 -12.537 1.00 98.12 194 GLN A N 1
ATOM 1568 C CA . GLN A 1 194 ? 4.605 2.828 -12.931 1.00 98.12 194 GLN A CA 1
ATOM 1569 C C . GLN A 1 194 ? 4.543 1.334 -13.270 1.00 98.12 194 GLN A C 1
ATOM 1571 O O . GLN A 1 194 ? 5.099 0.929 -14.286 1.00 98.12 194 GLN A O 1
ATOM 1576 N N . HIS A 1 195 ? 3.802 0.515 -12.517 1.00 98.62 195 HIS A N 1
ATOM 1577 C CA . HIS A 1 195 ? 3.696 -0.920 -12.811 1.00 98.62 195 HIS A CA 1
ATOM 1578 C C . HIS A 1 195 ? 2.927 -1.223 -14.109 1.00 98.62 195 HIS A C 1
ATOM 1580 O O . HIS A 1 195 ? 2.988 -2.339 -14.621 1.00 98.62 195 HIS A O 1
ATOM 1586 N N . MET A 1 196 ? 2.239 -0.229 -14.675 1.00 97.62 196 MET A N 1
ATOM 1587 C CA . MET A 1 196 ? 1.620 -0.311 -15.997 1.00 97.62 196 MET A CA 1
ATOM 1588 C C . MET A 1 196 ? 2.464 0.326 -17.104 1.00 97.62 196 MET A C 1
ATOM 1590 O O . MET A 1 196 ? 2.103 0.204 -18.274 1.00 97.62 196 MET A O 1
ATOM 1594 N N . LEU A 1 197 ? 3.555 1.016 -16.780 1.00 97.94 197 LEU A N 1
ATOM 1595 C CA . LEU A 1 197 ? 4.361 1.774 -17.741 1.00 97.94 197 LEU A CA 1
ATOM 1596 C C . LEU A 1 197 ? 5.758 1.191 -17.942 1.00 97.94 197 LEU A C 1
ATOM 1598 O O . LEU A 1 197 ? 6.269 1.269 -19.056 1.00 97.94 197 LEU A O 1
ATOM 1602 N N . ILE A 1 198 ? 6.345 0.596 -16.903 1.00 98.31 198 ILE A N 1
ATOM 1603 C CA . ILE A 1 198 ? 7.719 0.092 -16.921 1.00 98.31 198 ILE A CA 1
ATOM 1604 C C . ILE A 1 198 ? 7.793 -1.401 -16.596 1.00 98.31 198 ILE A C 1
ATOM 1606 O O . ILE A 1 198 ? 6.975 -1.955 -15.860 1.00 98.31 198 ILE A O 1
ATOM 1610 N N . THR A 1 199 ? 8.818 -2.050 -17.129 1.00 98.56 199 THR A N 1
ATOM 1611 C CA . THR A 1 199 ? 9.193 -3.440 -16.859 1.00 98.56 199 THR A CA 1
ATOM 1612 C C . THR A 1 199 ? 10.528 -3.496 -16.123 1.00 98.56 199 THR A C 1
ATOM 1614 O O . THR A 1 199 ? 11.233 -2.496 -15.992 1.00 98.56 199 THR A O 1
ATOM 1617 N N . LYS A 1 200 ? 10.948 -4.691 -15.700 1.00 97.00 200 LYS A N 1
ATOM 1618 C CA . LYS A 1 200 ? 12.269 -4.901 -15.095 1.00 97.00 200 LYS A CA 1
ATOM 1619 C C . LYS A 1 200 ? 13.426 -4.421 -15.982 1.00 97.00 200 LYS A C 1
ATOM 1621 O O . LYS A 1 200 ? 14.459 -4.043 -15.447 1.00 97.00 200 LYS A O 1
ATOM 1626 N N . LYS A 1 201 ? 13.265 -4.407 -17.313 1.00 97.06 201 LYS A N 1
ATOM 1627 C CA . LYS A 1 201 ? 14.298 -3.929 -18.253 1.00 97.06 201 LYS A CA 1
ATOM 1628 C C . LYS A 1 201 ? 14.523 -2.421 -18.158 1.00 97.06 201 LYS A C 1
ATOM 1630 O O . LYS A 1 201 ? 15.612 -1.953 -18.446 1.00 97.06 201 LYS A O 1
ATOM 1635 N N . ASP A 1 202 ? 13.506 -1.674 -17.740 1.00 97.75 202 ASP A N 1
ATOM 1636 C CA . ASP A 1 202 ? 13.593 -0.226 -17.538 1.00 97.75 202 ASP A CA 1
ATOM 1637 C C . ASP A 1 202 ? 14.191 0.127 -16.166 1.00 97.75 202 ASP A C 1
ATOM 1639 O O . ASP A 1 202 ? 14.577 1.274 -15.928 1.00 97.75 202 ASP A O 1
ATOM 1643 N N . VAL A 1 203 ? 14.233 -0.851 -15.252 1.00 97.19 203 VAL A N 1
ATOM 1644 C CA . VAL A 1 203 ? 14.812 -0.738 -13.907 1.00 97.19 203 VAL A CA 1
ATOM 1645 C C . VAL A 1 203 ? 16.273 -1.176 -13.902 1.00 97.19 203 VAL A C 1
ATOM 1647 O O . VAL A 1 203 ? 17.105 -0.480 -13.332 1.00 97.19 203 VAL A O 1
ATOM 1650 N N . PHE A 1 204 ? 16.581 -2.313 -14.526 1.00 95.81 204 PHE A N 1
ATOM 1651 C CA . PHE A 1 204 ? 17.918 -2.899 -14.606 1.00 95.81 204 PHE A CA 1
ATOM 1652 C C . PHE A 1 204 ? 18.420 -2.768 -16.045 1.00 95.81 204 PHE A C 1
ATOM 1654 O O . PHE A 1 204 ? 18.030 -3.555 -16.912 1.00 95.81 204 PHE A O 1
ATOM 1661 N N . VAL A 1 205 ? 19.225 -1.734 -16.293 1.00 93.19 205 VAL A N 1
ATOM 1662 C CA . VAL A 1 205 ? 19.730 -1.366 -17.620 1.00 93.19 205 VAL A CA 1
ATOM 1663 C C . VAL A 1 205 ? 21.216 -1.687 -17.650 1.00 93.19 205 VAL A C 1
ATOM 1665 O O . VAL A 1 205 ? 21.985 -1.106 -16.889 1.00 93.19 205 VAL A O 1
ATOM 1668 N N . ASP A 1 206 ? 21.606 -2.615 -18.522 1.00 88.44 206 ASP A N 1
ATOM 1669 C CA . ASP A 1 206 ? 22.958 -3.174 -18.567 1.00 88.44 206 ASP A CA 1
ATOM 1670 C C . ASP A 1 206 ? 23.380 -3.720 -17.186 1.00 88.44 206 ASP A C 1
ATOM 1672 O O . ASP A 1 206 ? 22.725 -4.626 -16.664 1.00 88.44 206 ASP A O 1
ATOM 1676 N N . ASP A 1 207 ? 24.433 -3.158 -16.588 1.00 86.88 207 ASP A N 1
ATOM 1677 C CA . ASP A 1 207 ? 24.935 -3.522 -15.258 1.00 86.88 207 ASP A CA 1
ATOM 1678 C C . ASP A 1 207 ? 24.480 -2.547 -14.148 1.00 86.88 207 ASP A C 1
ATOM 1680 O O . ASP A 1 207 ? 24.834 -2.727 -12.979 1.00 86.88 207 ASP A O 1
ATOM 1684 N N . ASP A 1 208 ? 23.676 -1.532 -14.488 1.00 92.50 208 ASP A N 1
ATOM 1685 C CA . ASP A 1 208 ? 23.232 -0.475 -13.577 1.00 92.50 208 ASP A CA 1
ATOM 1686 C C . ASP A 1 208 ? 21.740 -0.582 -13.216 1.00 92.50 208 ASP A C 1
ATOM 1688 O O . ASP A 1 208 ? 20.907 -1.180 -13.905 1.00 92.50 208 ASP A O 1
ATOM 1692 N N . ILE A 1 209 ? 21.377 0.064 -12.105 1.00 94.94 209 ILE A N 1
ATOM 1693 C CA . ILE A 1 209 ? 19.977 0.293 -11.733 1.00 94.94 209 ILE A CA 1
ATOM 1694 C C . ILE A 1 209 ? 19.607 1.710 -12.146 1.00 94.94 209 ILE A C 1
ATOM 1696 O O . ILE A 1 209 ? 20.234 2.657 -11.678 1.00 94.94 209 ILE A O 1
ATOM 1700 N N . ASN A 1 210 ? 18.549 1.881 -12.941 1.00 97.25 210 ASN A N 1
ATOM 1701 C CA . ASN A 1 210 ? 17.913 3.181 -13.099 1.00 97.25 210 ASN A CA 1
ATOM 1702 C C . ASN A 1 210 ? 17.199 3.526 -11.784 1.00 97.25 210 ASN A C 1
ATOM 1704 O O . ASN A 1 210 ? 16.124 2.984 -11.493 1.00 97.25 210 ASN A O 1
ATOM 1708 N N . PRO A 1 211 ? 17.753 4.445 -10.976 1.00 96.88 211 PRO A N 1
ATOM 1709 C CA . PRO A 1 211 ? 17.247 4.656 -9.637 1.00 96.88 211 PRO A CA 1
ATOM 1710 C C . PRO A 1 211 ? 15.834 5.231 -9.674 1.00 96.88 211 PRO A C 1
ATOM 1712 O O . PRO A 1 211 ? 15.015 4.885 -8.829 1.00 96.88 211 PRO A O 1
ATOM 1715 N N . HIS A 1 212 ? 15.497 6.059 -10.662 1.00 96.88 212 HIS A N 1
ATOM 1716 C CA . HIS A 1 212 ? 14.191 6.711 -10.755 1.00 96.88 212 HIS A CA 1
ATOM 1717 C C . HIS A 1 212 ? 13.057 5.765 -11.170 1.00 96.88 212 HIS A C 1
ATOM 1719 O O . HIS A 1 212 ? 11.903 6.092 -10.911 1.00 96.88 212 HIS A O 1
ATOM 1725 N N . ASN A 1 213 ? 13.389 4.587 -11.708 1.00 97.62 213 ASN A N 1
ATOM 1726 C CA . ASN A 1 213 ? 12.444 3.506 -11.998 1.00 97.62 213 ASN A CA 1
ATOM 1727 C C . ASN A 1 213 ? 12.429 2.414 -10.910 1.00 97.62 213 ASN A C 1
ATOM 1729 O O . ASN A 1 213 ? 11.618 1.494 -10.967 1.00 97.62 213 ASN A O 1
ATOM 1733 N N . TYR A 1 214 ? 13.306 2.498 -9.906 1.00 97.56 214 TYR A N 1
ATOM 1734 C CA . TYR A 1 214 ? 13.410 1.498 -8.845 1.00 97.56 214 TYR A CA 1
ATOM 1735 C C . TYR A 1 214 ? 12.411 1.758 -7.701 1.00 97.56 214 TYR A C 1
ATOM 1737 O O . TYR A 1 214 ? 12.499 2.776 -7.001 1.00 97.56 214 TYR A O 1
ATOM 1745 N N . CYS A 1 215 ? 11.484 0.817 -7.486 1.00 97.56 215 CYS A N 1
ATOM 1746 C CA . CYS A 1 215 ? 10.501 0.774 -6.392 1.00 97.56 215 CYS A CA 1
ATOM 1747 C C . CYS A 1 215 ? 10.327 -0.643 -5.821 1.00 97.56 215 CYS A C 1
ATOM 1749 O O . CYS A 1 215 ? 10.923 -1.591 -6.329 1.00 97.56 215 CYS A O 1
ATOM 1751 N N . MET A 1 216 ? 9.529 -0.760 -4.752 1.00 96.75 216 MET A N 1
ATOM 1752 C CA . MET A 1 216 ? 9.107 -2.035 -4.161 1.00 96.75 216 MET A CA 1
ATOM 1753 C C . MET A 1 216 ? 7.573 -2.109 -4.128 1.00 96.75 216 MET A C 1
ATOM 1755 O O . MET A 1 216 ? 6.972 -1.174 -3.598 1.00 96.75 216 MET A O 1
ATOM 1759 N N . PRO A 1 217 ? 6.947 -3.198 -4.605 1.00 97.62 217 PRO A N 1
ATOM 1760 C CA . PRO A 1 217 ? 7.574 -4.304 -5.321 1.00 97.62 217 PRO A CA 1
ATOM 1761 C C . PRO A 1 217 ? 8.283 -3.834 -6.593 1.00 97.62 217 PRO A C 1
ATOM 1763 O O . PRO A 1 217 ? 7.954 -2.789 -7.152 1.00 97.62 217 PRO A O 1
ATOM 1766 N N . VAL A 1 218 ? 9.294 -4.579 -7.035 1.00 97.06 218 VAL A N 1
ATOM 1767 C CA . VAL A 1 218 ? 9.996 -4.227 -8.274 1.00 97.06 218 VAL A CA 1
ATOM 1768 C C . VAL A 1 218 ? 9.108 -4.526 -9.484 1.00 97.06 218 VAL A C 1
ATOM 1770 O O . VAL A 1 218 ? 8.415 -5.553 -9.511 1.00 97.06 218 VAL A O 1
ATOM 1773 N N . ALA A 1 219 ? 9.163 -3.659 -10.502 1.00 98.19 219 ALA A N 1
ATOM 1774 C CA . ALA A 1 219 ? 8.551 -3.923 -11.800 1.00 98.19 219 ALA A CA 1
ATOM 1775 C C . ALA A 1 219 ? 9.059 -5.255 -12.379 1.00 98.19 219 ALA A C 1
ATOM 1777 O O . ALA A 1 219 ? 10.240 -5.592 -12.262 1.00 98.19 219 ALA A O 1
ATOM 1778 N N . LYS A 1 220 ? 8.149 -6.026 -12.983 1.00 98.50 220 LYS A N 1
ATOM 1779 C CA . LYS A 1 220 ? 8.386 -7.418 -13.397 1.00 98.50 220 LYS A CA 1
ATOM 1780 C C . LYS A 1 220 ? 8.470 -7.553 -14.917 1.00 98.50 220 LYS A C 1
ATOM 1782 O O . LYS A 1 220 ? 8.965 -6.662 -15.604 1.00 98.50 220 LYS A O 1
ATOM 1787 N N . GLU A 1 221 ? 8.066 -8.699 -15.446 1.00 98.31 221 GLU A N 1
ATOM 1788 C CA . GLU A 1 221 ? 8.111 -8.985 -16.873 1.00 98.31 221 GLU A CA 1
ATOM 1789 C C . GLU A 1 221 ? 6.976 -8.275 -17.619 1.00 98.31 221 GLU A C 1
ATOM 1791 O O . GLU A 1 221 ? 5.957 -7.890 -17.046 1.00 98.31 221 GLU A O 1
ATOM 1796 N N . GLU A 1 222 ? 7.097 -8.186 -18.941 1.00 98.44 222 GLU A N 1
ATOM 1797 C CA . GLU A 1 222 ? 6.060 -7.607 -19.804 1.00 98.44 222 GLU A CA 1
ATOM 1798 C C . GLU A 1 222 ? 4.687 -8.285 -19.631 1.00 98.44 222 GLU A C 1
ATOM 1800 O O . GLU A 1 222 ? 3.655 -7.616 -19.632 1.00 98.44 222 GLU A O 1
ATOM 1805 N N . LYS A 1 223 ? 4.656 -9.606 -19.394 1.00 98.56 223 LYS A N 1
ATOM 1806 C CA . LYS A 1 223 ? 3.410 -10.344 -19.107 1.00 98.56 223 LYS A CA 1
ATOM 1807 C C . LYS A 1 223 ? 2.678 -9.817 -17.865 1.00 98.56 223 LYS A C 1
ATOM 1809 O O . LYS A 1 223 ? 1.450 -9.870 -17.823 1.00 98.56 223 LYS A O 1
ATOM 1814 N N . ASP A 1 224 ? 3.422 -9.342 -16.866 1.00 98.81 224 ASP A N 1
ATOM 1815 C CA . ASP A 1 224 ? 2.876 -8.819 -15.618 1.00 98.81 224 ASP A CA 1
ATOM 1816 C C . ASP A 1 224 ? 2.314 -7.418 -15.860 1.00 98.81 224 ASP A C 1
ATOM 1818 O O . ASP A 1 224 ? 1.152 -7.168 -15.547 1.00 98.81 224 ASP A O 1
ATOM 1822 N N . LEU A 1 225 ? 3.070 -6.559 -16.551 1.00 98.62 225 LEU A N 1
ATOM 1823 C CA . LEU A 1 225 ? 2.609 -5.238 -16.990 1.00 98.62 225 LEU A CA 1
ATOM 1824 C C . LEU A 1 225 ? 1.315 -5.327 -17.815 1.00 98.62 225 LEU A C 1
ATOM 1826 O O . LEU A 1 225 ? 0.352 -4.604 -17.550 1.00 98.62 225 LEU A O 1
ATOM 1830 N N . ILE A 1 226 ? 1.255 -6.232 -18.799 1.00 98.69 226 ILE A N 1
ATOM 1831 C CA . ILE A 1 226 ? 0.061 -6.430 -19.638 1.00 98.69 226 ILE A CA 1
ATOM 1832 C C . ILE A 1 226 ? -1.128 -6.899 -18.791 1.00 98.69 226 ILE A C 1
ATOM 1834 O O . ILE A 1 226 ? -2.254 -6.440 -19.004 1.00 98.69 226 ILE A O 1
ATOM 1838 N N . ALA A 1 227 ? -0.904 -7.791 -17.823 1.00 98.69 227 ALA A N 1
ATOM 1839 C CA . ALA A 1 227 ? -1.959 -8.243 -16.925 1.00 98.69 227 ALA A CA 1
ATOM 1840 C C . ALA A 1 227 ? -2.502 -7.098 -16.059 1.00 98.69 227 ALA A C 1
ATOM 1842 O O . ALA A 1 227 ? -3.719 -6.943 -15.961 1.00 98.69 227 ALA A O 1
ATOM 1843 N N . LEU A 1 228 ? -1.627 -6.265 -15.493 1.00 98.69 228 LEU A N 1
ATOM 1844 C CA . LEU A 1 228 ? -2.030 -5.110 -14.687 1.00 98.69 228 LEU A CA 1
ATOM 1845 C C . LEU A 1 228 ? -2.831 -4.098 -15.507 1.00 98.69 228 LEU A C 1
ATOM 1847 O O . LEU A 1 228 ? -3.909 -3.696 -15.073 1.00 98.69 228 LEU A O 1
ATOM 1851 N N . ARG A 1 229 ? -2.391 -3.779 -16.734 1.00 98.44 229 ARG A N 1
ATOM 1852 C CA . ARG A 1 229 ? -3.178 -2.959 -17.674 1.00 98.44 229 ARG A CA 1
ATOM 1853 C C . ARG A 1 229 ? -4.555 -3.563 -17.933 1.00 98.44 229 ARG A C 1
ATOM 1855 O O . ARG A 1 229 ? -5.561 -2.861 -17.880 1.00 98.44 229 ARG A O 1
ATOM 1862 N N . LYS A 1 230 ? -4.624 -4.876 -18.179 1.00 98.50 230 LYS A N 1
ATOM 1863 C CA . LYS A 1 230 ? -5.899 -5.566 -18.404 1.00 98.50 230 LYS A CA 1
ATOM 1864 C C . LYS A 1 230 ? -6.829 -5.415 -17.203 1.00 98.50 230 LYS A C 1
ATOM 1866 O O . LYS A 1 230 ? -7.997 -5.104 -17.407 1.00 98.50 230 LYS A O 1
ATOM 1871 N N . TYR A 1 231 ? -6.342 -5.6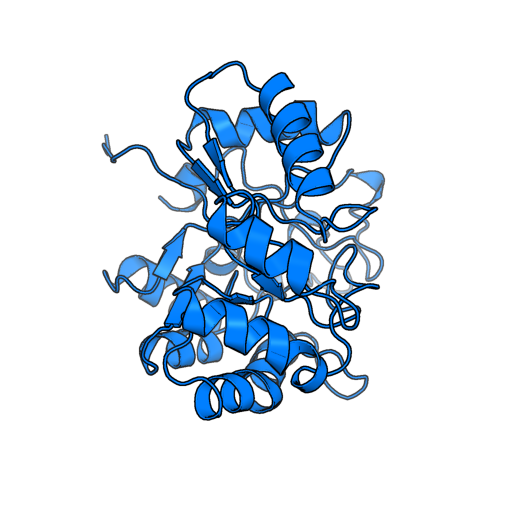15 -15.978 1.00 98.31 231 TYR A N 1
ATOM 1872 C CA . TYR A 1 231 ? -7.165 -5.460 -14.776 1.00 98.31 231 TYR A CA 1
ATOM 1873 C C . TYR A 1 231 ? -7.602 -4.009 -14.560 1.00 98.31 231 TYR A C 1
ATOM 1875 O O . TYR A 1 231 ? -8.801 -3.782 -14.379 1.00 98.31 231 TYR A O 1
ATOM 1883 N N . ALA A 1 232 ? -6.689 -3.043 -14.684 1.00 97.25 232 ALA A N 1
ATOM 1884 C CA . ALA A 1 232 ? -6.991 -1.616 -14.564 1.00 97.25 232 ALA A CA 1
ATOM 1885 C C . ALA A 1 232 ? -8.061 -1.149 -15.571 1.00 97.25 232 ALA A C 1
ATOM 1887 O O . ALA A 1 232 ? -8.940 -0.365 -15.222 1.00 97.25 232 ALA A O 1
ATOM 1888 N N . CYS A 1 233 ? -8.047 -1.686 -16.795 1.00 96.69 233 CYS A N 1
ATOM 1889 C CA . CYS A 1 233 ? -8.995 -1.331 -17.855 1.00 96.69 233 CYS A CA 1
ATOM 1890 C C . CYS A 1 233 ? -10.214 -2.272 -17.963 1.00 96.69 233 CYS A C 1
ATOM 1892 O O . CYS A 1 233 ? -11.034 -2.107 -18.863 1.00 96.69 233 CYS A O 1
ATOM 1894 N N . SER A 1 234 ? -10.354 -3.273 -17.085 1.00 96.62 234 SER A N 1
ATOM 1895 C CA . SER A 1 234 ? -11.400 -4.310 -17.208 1.00 96.62 234 SER A CA 1
ATOM 1896 C C . SER A 1 234 ? -12.792 -3.887 -16.726 1.00 96.62 234 SER A C 1
ATOM 1898 O O . SER A 1 234 ? -13.767 -4.590 -16.988 1.00 96.62 234 SER A O 1
ATOM 1900 N N . GLY A 1 235 ? -12.895 -2.797 -15.960 1.00 95.62 235 GLY A N 1
ATOM 1901 C CA . GLY A 1 235 ? -14.107 -2.449 -15.206 1.00 95.62 235 GLY A CA 1
ATOM 1902 C C . GLY A 1 235 ? -14.325 -3.291 -13.938 1.00 95.62 235 GLY A C 1
ATOM 1903 O O . GLY A 1 235 ? -15.351 -3.139 -13.268 1.00 95.62 235 GLY A O 1
ATOM 1904 N N . ASN A 1 236 ? -13.380 -4.168 -13.575 1.00 96.56 236 ASN A N 1
ATOM 1905 C CA . ASN A 1 236 ? -13.416 -4.908 -12.317 1.00 96.56 236 ASN A CA 1
ATOM 1906 C C . ASN A 1 236 ? -13.238 -3.953 -11.126 1.00 96.56 236 ASN A C 1
ATOM 1908 O O . ASN A 1 236 ? -12.169 -3.387 -10.915 1.00 96.56 236 ASN A O 1
ATOM 1912 N N . ARG A 1 237 ? -14.285 -3.830 -10.304 1.00 97.25 237 ARG A N 1
ATOM 1913 C CA . ARG A 1 237 ? -14.342 -2.905 -9.159 1.00 97.25 237 ARG A CA 1
ATOM 1914 C C . ARG A 1 237 ? -13.393 -3.255 -8.006 1.00 97.25 237 ARG A C 1
ATOM 1916 O O . ARG A 1 237 ? -13.292 -2.473 -7.067 1.00 97.25 237 ARG A O 1
ATOM 1923 N N . LYS A 1 238 ? -12.723 -4.413 -8.050 1.00 98.44 238 LYS A N 1
ATOM 1924 C CA . LYS A 1 238 ? -11.695 -4.798 -7.069 1.00 98.44 238 LYS A CA 1
ATOM 1925 C C . LYS A 1 238 ? -10.371 -4.058 -7.267 1.00 98.44 238 LYS A C 1
ATOM 1927 O O . LYS A 1 238 ? -9.556 -4.069 -6.353 1.00 98.44 238 LYS A O 1
ATOM 1932 N N . PHE A 1 239 ? -10.149 -3.445 -8.430 1.00 98.69 239 PHE A N 1
ATOM 1933 C CA . PHE A 1 239 ? -8.920 -2.716 -8.730 1.00 98.69 239 PHE A CA 1
ATOM 1934 C C . PHE A 1 239 ? -9.192 -1.223 -8.825 1.00 98.69 239 PHE A C 1
ATOM 1936 O O . PHE A 1 239 ? -10.143 -0.797 -9.482 1.00 98.69 239 PHE A O 1
ATOM 1943 N N . PHE A 1 240 ? -8.358 -0.428 -8.166 1.00 98.31 240 PHE A N 1
ATOM 1944 C CA . PHE A 1 240 ? -8.482 1.027 -8.156 1.00 98.31 240 PHE A CA 1
ATOM 1945 C C . PHE A 1 240 ? -7.122 1.712 -8.009 1.00 98.31 240 PHE A C 1
ATOM 1947 O O . PHE A 1 240 ? -6.096 1.078 -7.762 1.00 98.31 240 PHE A O 1
ATOM 1954 N N . LEU A 1 241 ? -7.127 3.028 -8.210 1.00 97.62 241 LEU A N 1
ATOM 1955 C CA . LEU A 1 241 ? -5.941 3.874 -8.212 1.00 97.62 241 LEU A CA 1
ATOM 1956 C C . LEU A 1 241 ? -5.254 3.887 -6.841 1.00 97.62 241 LEU A C 1
ATOM 1958 O O . LEU A 1 241 ? -5.857 4.257 -5.838 1.00 97.62 241 LEU A O 1
ATOM 1962 N N . GLY A 1 242 ? -3.968 3.565 -6.805 1.00 98.44 242 GLY A N 1
ATOM 1963 C CA . GLY A 1 242 ? -3.092 3.885 -5.680 1.00 98.44 242 GLY A CA 1
ATOM 1964 C C . GLY A 1 242 ? -1.709 4.129 -6.241 1.00 98.44 242 GLY A C 1
ATOM 1965 O O . GLY A 1 242 ? -1.124 3.220 -6.823 1.00 98.44 242 GLY A O 1
ATOM 1966 N N . THR A 1 243 ? -1.214 5.361 -6.177 1.00 98.50 243 THR A N 1
ATOM 1967 C CA . THR A 1 243 ? -0.001 5.719 -6.933 1.00 98.50 243 THR A CA 1
ATOM 1968 C C . THR A 1 243 ? 1.268 5.116 -6.360 1.00 98.50 243 THR A C 1
ATOM 1970 O O . THR A 1 243 ? 2.242 4.942 -7.095 1.00 98.50 243 THR A O 1
ATOM 1973 N N . ASP A 1 244 ? 1.261 4.838 -5.057 1.00 98.50 244 ASP A N 1
ATOM 1974 C CA . ASP A 1 244 ? 2.470 4.604 -4.277 1.00 98.50 244 ASP A CA 1
ATOM 1975 C C . ASP A 1 244 ? 3.520 5.695 -4.546 1.00 98.50 244 ASP A C 1
ATOM 1977 O O . ASP A 1 244 ? 4.713 5.446 -4.720 1.00 98.50 244 ASP A O 1
ATOM 1981 N N . SER A 1 245 ? 3.051 6.943 -4.664 1.00 98.38 245 SER A N 1
ATOM 1982 C CA . SER A 1 245 ? 3.940 8.075 -4.882 1.00 98.38 245 SER A CA 1
ATOM 1983 C C . SER A 1 245 ? 4.855 8.226 -3.670 1.00 98.38 245 SER A C 1
ATOM 1985 O O . SER A 1 245 ? 4.419 8.591 -2.573 1.00 98.38 245 SER A O 1
ATOM 1987 N N . ALA A 1 246 ? 6.130 7.902 -3.879 1.00 98.19 246 ALA A N 1
ATOM 1988 C CA . ALA A 1 246 ? 7.126 7.686 -2.842 1.00 98.19 246 ALA A CA 1
ATOM 1989 C C . ALA A 1 246 ? 8.352 8.585 -3.078 1.00 98.19 246 ALA A C 1
ATOM 1991 O O . ALA A 1 246 ? 9.355 8.148 -3.650 1.00 98.19 246 ALA A O 1
ATOM 1992 N N . PRO A 1 247 ? 8.296 9.858 -2.641 1.00 97.56 247 PRO A N 1
ATOM 1993 C CA . PRO A 1 247 ? 9.375 10.812 -2.841 1.00 97.56 247 PRO A CA 1
ATOM 1994 C C . PRO A 1 247 ? 10.594 10.471 -1.979 1.00 97.56 247 PRO A C 1
ATOM 1996 O O . PRO A 1 247 ? 10.466 10.078 -0.812 1.00 97.56 247 PRO A O 1
ATOM 1999 N N . HIS A 1 248 ? 11.769 10.691 -2.569 1.00 97.25 248 HIS A N 1
ATOM 2000 C CA . HIS A 1 248 ? 13.092 10.635 -1.945 1.00 97.25 248 HIS A CA 1
ATOM 2001 C C . HIS A 1 248 ? 13.947 11.786 -2.479 1.00 97.25 248 HIS A C 1
ATOM 2003 O O . HIS A 1 248 ? 13.730 12.260 -3.596 1.00 97.25 248 HIS A O 1
ATOM 2009 N N . HIS A 1 249 ? 14.938 12.232 -1.706 1.00 96.62 249 HIS A N 1
ATOM 2010 C CA . HIS A 1 249 ? 15.908 13.199 -2.216 1.00 96.62 249 HIS A CA 1
ATOM 2011 C C . HIS A 1 249 ? 16.753 12.579 -3.334 1.00 96.62 249 HIS A C 1
ATOM 2013 O O . HIS A 1 249 ? 17.103 11.405 -3.268 1.00 96.62 249 HIS A O 1
ATOM 2019 N N . ILE A 1 250 ? 17.162 13.390 -4.316 1.00 96.00 250 ILE A N 1
ATOM 2020 C CA . ILE A 1 250 ? 17.999 12.940 -5.444 1.00 96.00 250 ILE A CA 1
ATOM 2021 C C . ILE A 1 250 ? 19.282 12.247 -4.959 1.00 96.00 250 ILE A C 1
ATOM 2023 O O . ILE A 1 250 ? 19.671 11.229 -5.516 1.00 96.00 250 ILE A O 1
ATOM 2027 N N . LYS A 1 251 ? 19.893 12.733 -3.868 1.00 96.12 251 LYS A N 1
ATOM 2028 C CA . LYS A 1 251 ? 21.087 12.115 -3.260 1.00 96.12 251 LYS A CA 1
ATOM 2029 C C . LYS A 1 251 ? 20.882 10.660 -2.805 1.00 96.12 251 LYS A C 1
ATOM 2031 O O . LYS A 1 251 ? 21.859 9.935 -2.681 1.00 96.12 251 LYS A O 1
ATOM 2036 N N . ASP A 1 252 ? 19.635 10.250 -2.567 1.00 96.12 252 ASP A N 1
ATOM 2037 C CA . ASP A 1 252 ? 19.262 8.894 -2.155 1.00 96.12 252 ASP A CA 1
ATOM 2038 C C . ASP A 1 252 ? 18.846 8.011 -3.360 1.00 96.12 252 ASP A C 1
ATOM 2040 O O . ASP A 1 252 ? 18.573 6.821 -3.200 1.00 96.12 252 ASP A O 1
ATOM 2044 N N . LYS A 1 253 ? 18.782 8.578 -4.575 1.00 97.12 253 LYS A N 1
ATOM 2045 C CA . LYS A 1 253 ? 18.463 7.893 -5.841 1.00 97.12 253 LYS A CA 1
ATOM 2046 C C . LYS A 1 253 ? 19.762 7.585 -6.599 1.00 97.12 253 LYS A C 1
ATOM 2048 O O . LYS A 1 253 ? 20.048 8.164 -7.640 1.00 97.12 253 LYS A O 1
ATOM 2053 N N . ILE A 1 254 ? 20.559 6.677 -6.040 1.00 94.69 254 ILE A N 1
ATOM 2054 C CA . ILE A 1 254 ? 21.892 6.288 -6.538 1.00 94.69 254 ILE A CA 1
ATOM 2055 C C . ILE A 1 254 ? 21.751 5.117 -7.531 1.00 94.69 254 ILE A C 1
ATOM 2057 O O . ILE A 1 254 ? 20.948 4.228 -7.248 1.00 94.69 254 ILE A O 1
ATOM 2061 N N . PRO A 1 255 ? 22.489 5.066 -8.660 1.00 93.81 255 PRO A N 1
ATOM 2062 C CA . PRO A 1 255 ? 22.333 4.031 -9.691 1.00 93.81 255 PRO A CA 1
ATOM 2063 C C . PRO A 1 255 ? 22.968 2.678 -9.309 1.00 93.81 255 PRO A C 1
ATOM 2065 O O . PRO A 1 255 ? 23.797 2.137 -10.024 1.00 93.81 255 PRO A O 1
ATOM 2068 N N . ASN A 1 256 ? 22.635 2.134 -8.137 1.00 90.19 256 ASN A N 1
ATOM 2069 C CA . ASN A 1 256 ? 23.076 0.812 -7.685 1.00 90.19 256 ASN A CA 1
ATOM 2070 C C . ASN A 1 256 ? 22.124 0.256 -6.608 1.00 90.19 256 ASN A C 1
ATOM 2072 O O . ASN A 1 256 ? 21.102 0.861 -6.287 1.00 90.19 256 ASN A O 1
ATOM 2076 N N . LEU A 1 257 ? 22.467 -0.891 -6.014 1.00 80.31 257 LEU A N 1
ATOM 2077 C CA . LEU A 1 257 ? 21.627 -1.587 -5.028 1.00 80.31 257 LEU A CA 1
ATOM 2078 C C . LEU A 1 257 ? 21.342 -0.784 -3.743 1.00 80.31 257 LEU A C 1
ATOM 2080 O O . LEU A 1 257 ? 20.418 -1.135 -3.014 1.00 80.31 257 LEU A O 1
ATOM 2084 N N . SER A 1 258 ? 22.093 0.287 -3.462 1.00 89.44 258 SER A N 1
ATOM 2085 C CA . SER A 1 258 ? 21.840 1.182 -2.320 1.00 89.44 258 SER A CA 1
ATOM 2086 C C . SER A 1 258 ? 20.773 2.251 -2.590 1.00 89.44 258 SER A C 1
ATOM 2088 O O . SER A 1 258 ? 20.443 3.025 -1.691 1.00 89.44 258 SER A O 1
ATOM 2090 N N . SER A 1 259 ? 20.220 2.302 -3.808 1.00 94.06 259 SER A N 1
ATOM 2091 C CA . SER A 1 259 ? 19.144 3.227 -4.163 1.00 94.06 259 SER A CA 1
ATOM 2092 C C . SER A 1 259 ? 17.938 3.048 -3.250 1.00 94.06 259 SER A C 1
ATOM 2094 O O . SER A 1 259 ? 17.465 1.926 -3.045 1.00 94.06 259 SER A O 1
ATOM 2096 N N . LYS A 1 260 ? 17.369 4.149 -2.751 1.00 94.62 260 LYS A N 1
ATOM 2097 C CA . LYS A 1 260 ? 16.097 4.062 -2.030 1.00 94.62 260 LYS A CA 1
ATOM 2098 C C . LYS A 1 260 ? 14.951 3.744 -3.004 1.00 94.62 260 LYS A C 1
ATOM 2100 O O . LYS A 1 260 ? 14.768 4.476 -3.988 1.00 94.62 260 LYS A O 1
ATOM 2105 N N . PRO A 1 261 ? 14.148 2.694 -2.744 1.00 95.56 261 PRO A N 1
ATOM 2106 C CA . PRO A 1 261 ? 13.031 2.338 -3.607 1.00 95.56 261 PRO A CA 1
ATOM 2107 C C . PRO A 1 261 ? 11.882 3.340 -3.458 1.00 95.56 261 PRO A C 1
ATOM 2109 O O . PRO A 1 261 ? 11.486 3.691 -2.344 1.00 95.56 261 PRO A O 1
ATOM 2112 N N . GLY A 1 262 ? 11.340 3.793 -4.585 1.00 97.88 262 GLY A N 1
ATOM 2113 C CA . GLY A 1 262 ? 10.184 4.686 -4.647 1.00 97.88 262 GLY A CA 1
ATOM 2114 C C . GLY A 1 262 ? 10.216 5.592 -5.874 1.00 97.88 262 GLY A C 1
ATOM 2115 O O . GLY A 1 262 ? 11.283 6.088 -6.254 1.00 97.88 262 GLY A O 1
ATOM 2116 N N . ILE A 1 263 ? 9.045 5.813 -6.472 1.00 98.25 263 ILE A N 1
ATOM 2117 C CA . ILE A 1 263 ? 8.847 6.698 -7.626 1.00 98.25 263 ILE A CA 1
ATOM 2118 C C . ILE A 1 263 ? 7.906 7.824 -7.210 1.00 98.25 263 ILE A C 1
ATOM 2120 O O . ILE A 1 263 ? 6.844 7.580 -6.645 1.00 98.25 263 ILE A O 1
A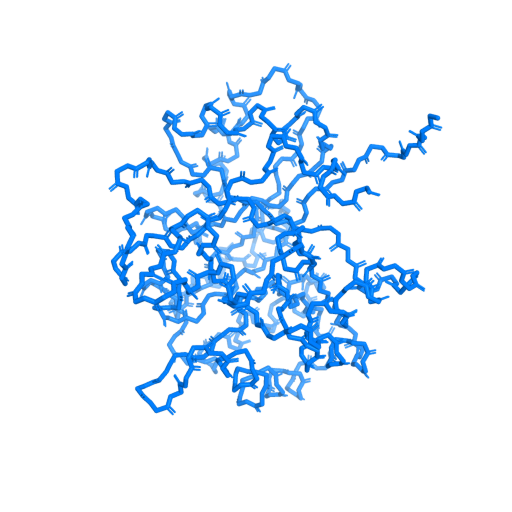TOM 2124 N N . PHE A 1 264 ? 8.291 9.070 -7.479 1.00 98.00 264 PHE A N 1
ATOM 2125 C CA . PHE A 1 264 ? 7.463 10.234 -7.171 1.00 98.00 264 PHE A CA 1
ATOM 2126 C C . PHE A 1 264 ? 6.535 10.558 -8.348 1.00 98.00 264 PHE A C 1
ATOM 2128 O O . PHE A 1 264 ? 6.916 11.282 -9.265 1.00 98.00 264 PHE A O 1
ATOM 2135 N N . SER A 1 265 ? 5.325 9.999 -8.324 1.00 97.56 265 SER A N 1
ATOM 2136 C CA . SER A 1 265 ? 4.343 10.076 -9.417 1.00 97.56 265 SER A CA 1
ATOM 2137 C C . SER A 1 265 ? 3.212 11.085 -9.178 1.00 97.56 265 SER A C 1
ATOM 2139 O O . SER A 1 265 ? 2.511 11.442 -10.122 1.00 97.56 265 SER A O 1
ATOM 2141 N N . SER A 1 266 ? 3.056 11.615 -7.955 1.00 95.62 266 SER A N 1
ATOM 2142 C CA . SER A 1 266 ? 2.009 12.603 -7.617 1.00 95.62 266 SER A CA 1
ATOM 2143 C C . SER A 1 266 ? 1.912 13.810 -8.566 1.00 95.62 266 SER A C 1
ATOM 2145 O O . SER A 1 266 ? 0.790 14.265 -8.782 1.00 95.62 266 SER A O 1
ATOM 2147 N N . PRO A 1 267 ? 3.005 14.380 -9.124 1.00 95.56 267 PRO A N 1
ATOM 2148 C CA . PRO A 1 267 ? 2.895 15.561 -9.985 1.00 95.56 267 PRO A CA 1
ATOM 2149 C C . PRO A 1 267 ? 2.018 15.363 -11.228 1.00 95.56 267 PRO A C 1
ATOM 2151 O O . PRO A 1 267 ? 1.363 16.316 -11.657 1.00 95.56 267 PRO A O 1
ATOM 2154 N N . CYS A 1 268 ? 1.993 14.146 -11.771 1.00 94.75 268 CYS A N 1
ATOM 2155 C CA . CYS A 1 268 ? 1.317 13.786 -13.017 1.00 94.75 268 CYS A CA 1
ATOM 2156 C C . CYS A 1 268 ? 0.495 12.495 -12.883 1.00 94.75 268 CYS A C 1
ATOM 2158 O O . CYS A 1 268 ? 0.373 11.741 -13.843 1.00 94.75 268 CYS A O 1
ATOM 2160 N N . SER A 1 269 ? -0.028 12.183 -11.690 1.00 91.12 269 SER A N 1
ATOM 2161 C CA . SER A 1 269 ? -0.577 10.847 -11.439 1.00 91.12 269 SER A CA 1
ATOM 2162 C C . SER A 1 269 ? -1.725 10.486 -12.380 1.00 91.12 269 SER A C 1
ATOM 2164 O O . SER A 1 269 ? -1.685 9.410 -12.961 1.00 91.12 269 SER A O 1
ATOM 2166 N N . ILE A 1 270 ? -2.702 11.374 -12.588 1.00 94.19 270 ILE A N 1
ATOM 2167 C CA . ILE A 1 270 ? -3.849 11.113 -13.477 1.00 94.19 270 ILE A CA 1
ATOM 2168 C C . ILE A 1 270 ? -3.409 11.054 -14.935 1.00 94.19 270 ILE A C 1
ATOM 2170 O O . ILE A 1 270 ? -3.863 10.186 -15.674 1.00 94.19 270 ILE A O 1
ATOM 2174 N N . GLU A 1 271 ? -2.491 11.929 -15.334 1.00 94.38 271 GLU A N 1
ATOM 2175 C CA . GLU A 1 271 ? -1.921 11.959 -16.676 1.00 94.38 271 GLU A CA 1
AT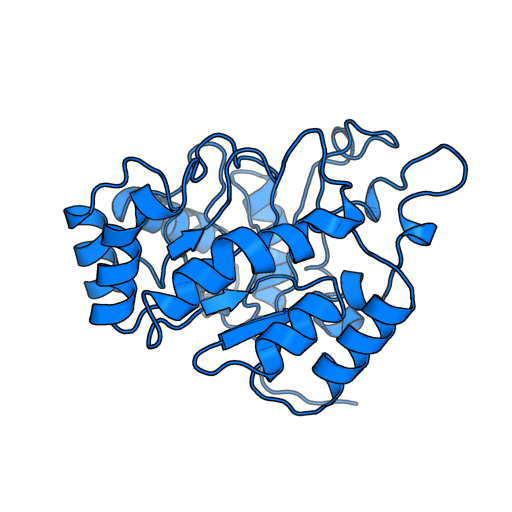OM 2176 C C . GLU A 1 271 ? -1.130 10.679 -16.996 1.00 94.38 271 GLU A C 1
ATOM 2178 O O . GLU A 1 271 ? -1.077 10.280 -18.152 1.00 94.38 271 GLU A O 1
ATOM 2183 N N . LEU A 1 272 ? -0.552 10.011 -15.990 1.00 95.69 272 LEU A N 1
ATOM 2184 C CA . LEU A 1 272 ? 0.112 8.713 -16.153 1.00 95.69 272 LEU A CA 1
ATOM 2185 C C . LEU A 1 272 ? -0.868 7.530 -16.274 1.00 95.69 272 LEU A C 1
ATOM 2187 O O . LEU A 1 272 ? -0.477 6.485 -16.791 1.00 95.69 272 LEU A O 1
ATOM 2191 N N . TYR A 1 273 ? -2.102 7.656 -15.768 1.00 93.31 273 TYR A N 1
ATOM 2192 C CA . TYR A 1 273 ? -3.148 6.631 -15.914 1.00 93.31 273 TYR A CA 1
ATOM 2193 C C . TYR A 1 273 ? -3.950 6.758 -17.216 1.00 93.31 273 TYR A C 1
ATOM 2195 O O . TYR A 1 273 ? -4.569 5.774 -17.625 1.00 93.31 273 TYR A O 1
ATOM 2203 N N . ALA A 1 274 ? -4.004 7.961 -17.794 1.00 86.50 274 ALA A N 1
ATOM 2204 C CA . ALA A 1 274 ? -4.803 8.300 -18.973 1.00 86.50 274 ALA A CA 1
ATOM 2205 C C . ALA A 1 274 ? -4.207 7.747 -20.276 1.00 86.50 274 ALA A C 1
ATOM 2207 O O . ALA A 1 274 ? -5.016 7.322 -21.133 1.00 86.50 274 ALA A O 1
#

Sequence (274 aa):
MIEIIQPDDWHIHLRQGEILKTVSQHSSRINNRCIVMPNLDIPITTGELANQYKNEIKKTFQNNSFIPLIPCYLTDSLNLIDFEESLKKEIFIGGKLYPANVTTNSEYGVSNIEKIYPVLEILDKLNKNLLVHGEKISQNINIFDREKYFIDDELIKIRNKFPNLNIILEHVSSKYGADFISENNNMAGTITPQHMLITKKDVFVDDDINPHNYCMPVAKEEKDLIALRKYACSGNRKFFLGTDSAPHHIKDKIPNLSSKPGIFSSPCSIELYA

Organism: NCBI:txid408172

Secondary structure (DSSP, 8-state):
----PPP-EEEE---SHHHHHHHHHHHHTT-SEEEE---SSS---SHHHHHHHHHHHHTT-S-TT-EEE-PEEP-TT--HHHHHHHHHTTS-SEEEE-BTTSSTT-TTSBS-GGGGHHHHHHHHHTT-EEEE------TTS-GGGHHHHHIIIIIHHHHHH-TT--EEETT--SHHHHHHHHHSTTEEEEE-HHHHH--HHHHEETTEE-GGG--SSPP--HHHHHHHHHHHTTT-TTEEE---B----GGG--SSTTSPP-B--GGGHHHHH-

Solvent-accessible surface area (backbone atoms only — not comparable to full-atom values): 14501 Å² total; per-residue (Å²): 136,88,87,75,78,79,44,55,34,64,27,32,46,44,75,60,71,73,54,21,51,59,52,40,45,41,45,53,71,61,25,45,35,33,32,38,58,29,60,37,98,70,57,26,59,44,48,66,54,43,53,54,48,50,55,57,54,59,74,45,50,89,56,89,76,50,43,83,38,33,36,30,36,42,34,67,79,60,59,62,66,52,46,55,52,19,43,77,68,63,55,23,67,30,38,35,42,36,38,44,66,65,55,80,64,15,76,65,20,31,84,51,75,75,63,38,43,70,59,52,52,52,29,39,76,68,74,27,38,40,36,29,54,55,46,41,82,49,98,90,48,54,79,88,45,13,44,58,51,19,41,68,70,46,50,48,53,50,43,72,74,40,63,77,34,37,34,31,42,40,51,48,45,40,38,67,54,50,50,54,33,70,78,40,75,51,37,27,29,21,45,24,45,60,42,56,72,44,33,36,66,65,22,48,48,92,97,37,33,38,25,74,61,30,35,79,69,50,45,34,54,66,70,17,22,54,40,48,44,49,48,71,70,62,78,49,85,45,46,45,59,11,56,52,18,26,72,74,59,72,90,47,45,38,60,44,94,82,29,52,62,28,36,70,41,44,83,47,47,68,72,61,68,106

Foldseek 3Di:
DDDDDQAEAAAEELEDDPSNLPQLALQVVGHQEYEHEQLYLPGQQFLVSLVVVQVRSCVRDPDNRYYYAYAHEDALDGDLVRNLVCCVVSSHQYYEADADPQARSRPRGYPDLVSCVSVQVSCLVSVGEYEYLQFDDDPPDDLQCRNVCSCVPPVVVSCVVRVRHQYEHEQDQFLNVVVVQVPHPSAAYEHALLSLPDAVCQQCPPPWGQLQSFAPSHHHDPNGSVSSLCSLPVPPPRYDHHHHQDDDDPVQSDTHPSRHHHHHCSNCRVVSVD

Nearest PDB structures (foldseek):
  6cty-assembly3_D  TM=9.721E-01  e=8.843E-35  Yersinia pestis
  3mjm-assembly1_B  TM=9.714E-01  e=3.977E-34  Escherichia coli ATCC 8739
  3jze-assembly1_A  TM=9.724E-01  e=1.307E-33  Salmonella enterica subsp. enterica serovar Typhimurium str. LT2
  1xge-assembly1_B  TM=9.708E-01  e=2.952E-33  Escherichia coli
  2z25-assembly1_B  TM=9.711E-01  e=1.171E-32  Escherichia coli

Radius of gyration: 17.62 Å; Cα contacts (8 Å, |Δi|>4): 547; chains: 1; bounding box: 40×44×47 Å

pLDDT: mean 94.77, std 7.08, range [51.38, 98.88]